Protein AF-A0A950U1I9-F1 (afdb_monomer_lite)

Secondary structure (DSSP, 8-state):
-----PPPB-HHHHHHHHT--HHHHHHHHHTTSS--EEEEETTEEEEEB-HHHHHHHHHHHHTTT-S-HHHHHHHHHHTT-TT-SEEEEGGGTEEEE-HHHHHHHHHHHHHHHHHHHTEE--TTTGGG--EETTS--BHHHHHHHHHTT--HHHHHHH-TT--HHHHHHHHHHHHHSPPPPS-SS-TTTTSPPS-----PPP-----

Foldseek 3Di:
DDPDPFDKAFLLLLCLLLVHDSVVSVVCPVLVLFDWDWDDDPRDIGTIHGPLSSLLSNVCVVCVVVDDSVQSNQSSVQCPDVPDQWGAPPNRPDIDGSVVSVVSSVVSVVLLVVLVVQWDFDCVQPNRAIDGPPDSHHLQVLLVCVVVPDDPVNVCVVPVPDDPSSSVSSVSNCSRPPDDDDPPDDPCVVPDPPDDDDDDPPDPDDD

Structure (mmCIF, N/CA/C/O backbone):
data_AF-A0A950U1I9-F1
#
_entry.id   AF-A0A950U1I9-F1
#
loop_
_atom_site.group_PDB
_atom_site.id
_atom_site.type_symbol
_atom_site.label_atom_id
_atom_site.label_alt_id
_atom_site.label_comp_id
_atom_site.label_asym_id
_atom_site.label_entity_id
_atom_site.label_seq_id
_atom_site.pdbx_PDB_ins_code
_atom_site.Cartn_x
_atom_site.Cartn_y
_atom_site.Cartn_z
_atom_site.occupancy
_atom_site.B_iso_or_equiv
_atom_site.auth_seq_id
_atom_site.auth_comp_id
_atom_site.auth_asym_id
_atom_site.auth_atom_id
_atom_site.pdbx_PDB_model_num
ATOM 1 N N . MET A 1 1 ? -12.250 -13.984 -25.717 1.00 31.88 1 MET A N 1
ATOM 2 C CA . MET A 1 1 ? -11.558 -15.059 -24.975 1.00 31.88 1 MET A CA 1
ATOM 3 C C . MET A 1 1 ? -11.170 -14.492 -23.613 1.00 31.88 1 MET A C 1
ATOM 5 O O . MET A 1 1 ? -10.344 -13.597 -23.571 1.00 31.88 1 MET A O 1
ATOM 9 N N . GLN A 1 2 ? -11.923 -14.882 -22.577 1.00 28.58 2 GLN A N 1
ATOM 10 C CA . GLN A 1 2 ? -11.835 -14.535 -21.143 1.00 28.58 2 GLN A CA 1
ATOM 11 C C . GLN A 1 2 ? -10.953 -13.325 -20.759 1.00 28.58 2 GLN A C 1
ATOM 13 O O . GLN A 1 2 ? -9.778 -13.468 -20.439 1.00 28.58 2 GLN A O 1
ATOM 18 N N . THR A 1 3 ? -11.543 -12.127 -20.717 1.00 32.41 3 THR A N 1
ATOM 19 C CA . THR A 1 3 ? -10.989 -11.003 -19.949 1.00 32.41 3 THR A CA 1
ATOM 20 C C . THR A 1 3 ? -11.279 -11.264 -18.476 1.00 32.41 3 THR A C 1
ATOM 22 O O . THR A 1 3 ? -12.279 -10.800 -17.933 1.00 32.41 3 THR A O 1
ATOM 25 N N . SER A 1 4 ? -10.448 -12.090 -17.847 1.00 42.41 4 SER A N 1
ATOM 26 C CA . SER A 1 4 ? -10.416 -12.243 -16.396 1.00 42.41 4 SER A CA 1
ATOM 27 C C . SER A 1 4 ? -10.294 -10.850 -15.784 1.00 42.41 4 SER A C 1
ATOM 29 O O . SER A 1 4 ? -9.348 -10.132 -16.118 1.00 42.41 4 SER A O 1
ATOM 31 N N . ASP A 1 5 ? -11.255 -10.472 -14.940 1.00 53.09 5 ASP A N 1
ATOM 32 C CA . ASP A 1 5 ? -11.298 -9.208 -14.201 1.00 53.09 5 ASP A CA 1
ATOM 33 C C . ASP A 1 5 ? -10.034 -9.101 -13.335 1.00 53.09 5 ASP A C 1
ATOM 35 O O . ASP A 1 5 ? -9.946 -9.603 -12.211 1.00 53.09 5 ASP A O 1
ATOM 39 N N . SER A 1 6 ? -8.965 -8.598 -13.947 1.00 68.69 6 SER A N 1
ATOM 40 C CA . SER A 1 6 ? -7.643 -8.581 -13.345 1.00 68.69 6 SER A CA 1
ATOM 41 C C . SER A 1 6 ? -7.656 -7.487 -12.292 1.00 68.69 6 SER A C 1
ATOM 43 O O . SER A 1 6 ? -8.045 -6.360 -12.604 1.00 68.69 6 SER A O 1
ATOM 45 N N . PRO A 1 7 ? -7.256 -7.783 -11.045 1.00 85.56 7 PRO A N 1
ATOM 46 C CA . PRO A 1 7 ? -7.367 -6.814 -9.973 1.00 85.56 7 PRO A CA 1
ATOM 47 C C . PRO A 1 7 ? -6.574 -5.556 -10.332 1.00 85.56 7 PRO A C 1
ATOM 49 O O . PRO A 1 7 ? -5.391 -5.626 -10.668 1.00 85.56 7 PRO A O 1
ATOM 52 N N . LEU A 1 8 ? -7.257 -4.415 -10.265 1.00 92.81 8 LEU A N 1
ATOM 53 C CA . LEU A 1 8 ? -6.694 -3.100 -10.532 1.00 92.81 8 LEU A CA 1
ATOM 54 C C . LEU A 1 8 ? -6.346 -2.380 -9.227 1.00 92.81 8 LEU A C 1
ATOM 56 O O . LEU A 1 8 ? -7.102 -2.424 -8.249 1.00 92.81 8 LEU A O 1
ATOM 60 N N . PHE A 1 9 ? -5.221 -1.672 -9.247 1.00 94.56 9 PHE A N 1
ATOM 61 C CA . PHE A 1 9 ? -4.644 -0.991 -8.093 1.00 94.56 9 PHE A CA 1
ATOM 62 C C . PHE A 1 9 ? -4.405 0.485 -8.398 1.00 94.56 9 PHE A C 1
ATOM 64 O O . PHE A 1 9 ? -3.955 0.849 -9.480 1.00 94.56 9 PHE A O 1
ATOM 71 N N . THR A 1 10 ? -4.697 1.355 -7.440 1.00 95.38 10 THR A N 1
ATOM 72 C CA . THR A 1 10 ? -4.335 2.777 -7.513 1.00 95.38 10 THR A CA 1
ATOM 73 C C . THR A 1 10 ? -2.817 2.970 -7.387 1.00 95.38 10 THR A C 1
ATOM 75 O O . THR A 1 10 ? -2.134 2.074 -6.887 1.00 95.38 10 THR A O 1
ATOM 78 N N . PRO A 1 11 ? -2.254 4.138 -7.755 1.00 95.50 11 PRO A N 1
ATOM 79 C CA . PRO A 1 11 ? -0.817 4.382 -7.626 1.00 95.50 11 PRO A CA 1
ATOM 80 C C . PRO A 1 11 ? -0.344 4.312 -6.169 1.00 95.50 11 PRO A C 1
ATOM 82 O O . PRO A 1 11 ? 0.769 3.872 -5.900 1.00 95.50 11 PRO A O 1
ATOM 85 N N . THR A 1 12 ? -1.206 4.689 -5.222 1.00 95.56 12 THR A N 1
ATOM 86 C CA . THR A 1 12 ? -0.930 4.582 -3.785 1.00 95.56 12 THR A CA 1
ATOM 87 C C . THR A 1 12 ? -0.894 3.132 -3.314 1.00 95.56 12 THR A C 1
ATOM 89 O O . THR A 1 12 ? 0.053 2.731 -2.645 1.00 95.56 12 THR A O 1
ATOM 92 N N . GLU A 1 13 ? -1.872 2.313 -3.716 1.00 96.19 13 GLU A N 1
ATOM 93 C CA . GLU A 1 13 ? -1.840 0.872 -3.436 1.00 96.19 13 GLU A CA 1
ATOM 94 C C . GLU A 1 13 ? -0.611 0.216 -4.081 1.00 96.19 13 GLU A C 1
ATOM 96 O O . GLU A 1 13 ? 0.063 -0.582 -3.435 1.00 96.19 13 GLU A O 1
ATOM 101 N N . ALA A 1 14 ? -0.283 0.586 -5.323 1.00 96.12 14 ALA A N 1
ATOM 102 C CA . ALA A 1 14 ? 0.901 0.100 -6.020 1.00 96.12 14 ALA A CA 1
ATOM 103 C C . ALA A 1 14 ? 2.186 0.446 -5.261 1.00 96.12 14 ALA A C 1
ATOM 105 O O . ALA A 1 14 ? 2.992 -0.445 -5.022 1.00 96.12 14 ALA A O 1
ATOM 106 N N . ALA A 1 15 ? 2.341 1.692 -4.806 1.00 95.88 15 ALA A N 1
ATOM 107 C CA . ALA A 1 15 ? 3.495 2.132 -4.024 1.00 95.88 15 ALA A CA 1
ATOM 108 C C . ALA A 1 15 ? 3.704 1.274 -2.766 1.00 95.88 15 ALA A C 1
ATOM 110 O O . ALA A 1 15 ? 4.819 0.825 -2.499 1.00 95.88 15 ALA A O 1
ATOM 111 N N . VAL A 1 16 ? 2.625 0.970 -2.038 1.00 96.25 16 VAL A N 1
ATOM 112 C CA . VAL A 1 16 ? 2.674 0.087 -0.863 1.00 96.25 16 VAL A CA 1
ATOM 113 C C . VAL A 1 16 ? 3.036 -1.347 -1.248 1.00 96.25 16 VAL A C 1
ATOM 115 O O . VAL A 1 16 ? 3.934 -1.940 -0.650 1.00 96.25 16 VAL A O 1
ATOM 118 N N . LEU A 1 17 ? 2.378 -1.902 -2.268 1.00 95.75 17 LEU A N 1
ATOM 119 C CA . LEU A 1 17 ? 2.582 -3.284 -2.712 1.00 95.75 17 LEU A CA 1
ATOM 120 C C . LEU A 1 17 ? 3.993 -3.530 -3.255 1.00 95.75 17 LEU A C 1
ATOM 122 O O . LEU A 1 17 ? 4.562 -4.597 -3.029 1.00 95.75 17 LEU A O 1
ATOM 126 N N . THR A 1 18 ? 4.565 -2.550 -3.952 1.00 93.19 18 THR A N 1
ATOM 127 C CA . THR A 1 18 ? 5.901 -2.641 -4.553 1.00 93.19 18 THR A CA 1
ATOM 128 C C . THR A 1 18 ? 6.986 -2.069 -3.647 1.00 93.19 18 THR A C 1
ATOM 130 O O . THR A 1 18 ? 8.161 -2.151 -3.997 1.00 93.19 18 THR A O 1
ATOM 133 N N . ARG A 1 19 ? 6.615 -1.501 -2.488 1.00 92.50 19 ARG A N 1
ATOM 134 C CA . ARG A 1 19 ? 7.501 -0.791 -1.547 1.00 92.50 19 ARG A CA 1
ATOM 135 C C . ARG A 1 19 ? 8.312 0.323 -2.218 1.00 92.50 19 ARG A C 1
ATOM 137 O O . ARG A 1 19 ? 9.475 0.547 -1.885 1.00 92.50 19 ARG A O 1
ATOM 144 N N . LEU A 1 20 ? 7.706 0.991 -3.194 1.00 91.50 20 LEU A N 1
ATOM 145 C CA . LEU A 1 20 ? 8.268 2.165 -3.854 1.00 91.50 20 LEU A CA 1
ATOM 146 C C . LEU A 1 20 ? 7.652 3.432 -3.269 1.00 91.50 20 LEU A C 1
ATOM 148 O O . LEU A 1 20 ? 6.555 3.416 -2.716 1.00 91.50 20 LEU A O 1
ATOM 152 N N . SER A 1 21 ? 8.332 4.564 -3.442 1.00 92.69 21 SER A N 1
ATOM 153 C CA . SER A 1 21 ? 7.689 5.848 -3.169 1.00 92.69 21 SER A CA 1
ATOM 154 C C . SER A 1 21 ? 6.561 6.103 -4.173 1.00 92.69 21 SER A C 1
ATOM 156 O O . SER A 1 21 ? 6.667 5.756 -5.353 1.00 92.69 21 SER A O 1
ATOM 158 N N . LEU A 1 22 ? 5.502 6.791 -3.738 1.00 93.88 22 LEU A N 1
ATOM 159 C CA . LEU A 1 22 ? 4.418 7.214 -4.632 1.00 93.88 22 LEU A CA 1
ATOM 160 C C . LEU A 1 22 ? 4.940 8.060 -5.808 1.00 93.88 22 LEU A C 1
ATOM 162 O O . LEU A 1 22 ? 4.447 7.949 -6.929 1.00 93.88 22 LEU A O 1
ATOM 166 N N . LYS A 1 23 ? 5.981 8.869 -5.573 1.00 92.06 23 LYS A N 1
ATOM 167 C CA . LYS A 1 23 ? 6.659 9.652 -6.614 1.00 92.06 23 LYS A CA 1
ATOM 168 C C . LYS A 1 23 ? 7.288 8.756 -7.684 1.00 92.06 23 LYS A C 1
ATOM 170 O O . LYS A 1 23 ? 7.142 9.054 -8.864 1.00 92.06 23 LYS A O 1
ATOM 175 N N . ALA A 1 24 ? 7.957 7.670 -7.295 1.00 90.25 24 ALA A N 1
ATOM 176 C CA . ALA A 1 24 ? 8.554 6.729 -8.243 1.00 90.25 24 ALA A CA 1
ATOM 177 C C . ALA A 1 24 ? 7.485 6.046 -9.110 1.00 90.25 24 ALA A C 1
ATOM 179 O O . ALA A 1 24 ? 7.623 6.016 -10.330 1.00 90.25 24 ALA A O 1
ATOM 180 N N . VAL A 1 25 ? 6.381 5.603 -8.499 1.00 92.69 25 VAL A N 1
ATOM 181 C CA . VAL A 1 25 ? 5.248 5.011 -9.230 1.00 92.69 25 VAL A CA 1
ATOM 182 C C . VAL A 1 25 ? 4.644 6.008 -10.221 1.00 92.69 25 VAL A C 1
ATOM 184 O O . VAL A 1 25 ? 4.458 5.677 -11.389 1.00 92.69 25 VAL A O 1
ATOM 187 N N . ASN A 1 26 ? 4.385 7.249 -9.796 1.00 93.62 26 ASN A N 1
ATOM 188 C CA . ASN A 1 26 ? 3.851 8.279 -10.691 1.00 93.62 26 ASN A CA 1
ATOM 189 C C . ASN A 1 26 ? 4.815 8.596 -11.840 1.00 93.62 26 ASN A C 1
ATOM 191 O O . ASN A 1 26 ? 4.383 8.650 -12.986 1.00 93.62 26 ASN A O 1
ATOM 195 N N . ASN A 1 27 ? 6.117 8.704 -11.562 1.00 90.31 27 ASN A N 1
ATOM 196 C CA . ASN A 1 27 ? 7.132 8.914 -12.593 1.00 90.31 27 ASN A CA 1
ATOM 197 C C . ASN A 1 27 ? 7.159 7.778 -13.626 1.00 90.31 27 ASN A C 1
ATOM 199 O O . ASN A 1 27 ? 7.326 8.052 -14.812 1.00 90.31 27 ASN A O 1
ATOM 203 N N . ALA A 1 28 ? 7.011 6.520 -13.199 1.00 88.75 28 ALA A N 1
ATOM 204 C CA . ALA A 1 28 ? 6.958 5.373 -14.106 1.00 88.75 28 ALA A CA 1
ATOM 205 C C . ALA A 1 28 ? 5.730 5.436 -15.034 1.00 88.75 28 ALA A C 1
ATOM 207 O O . ALA A 1 28 ? 5.829 5.186 -16.239 1.00 88.75 28 ALA A O 1
ATOM 208 N N . ILE A 1 29 ? 4.584 5.855 -14.491 1.00 91.00 29 ILE A N 1
ATOM 209 C CA . ILE A 1 29 ? 3.365 6.077 -15.277 1.00 91.00 29 ILE A CA 1
ATOM 210 C C . ILE A 1 29 ? 3.560 7.242 -16.259 1.00 91.00 29 ILE A C 1
ATOM 212 O O . ILE A 1 29 ? 3.294 7.098 -17.451 1.00 91.00 29 ILE A O 1
ATOM 216 N N . ASP A 1 30 ? 4.061 8.386 -15.788 1.00 90.19 30 ASP A N 1
ATOM 217 C CA . ASP A 1 30 ? 4.218 9.602 -16.598 1.00 90.19 30 ASP A CA 1
ATOM 218 C C . ASP A 1 30 ? 5.245 9.413 -17.729 1.00 90.19 30 ASP A C 1
ATOM 220 O O . ASP A 1 30 ? 5.037 9.880 -18.850 1.00 90.19 30 ASP A O 1
ATOM 224 N N . LYS A 1 31 ? 6.323 8.656 -17.479 1.00 85.38 31 LYS A N 1
ATOM 225 C CA . LYS A 1 31 ? 7.332 8.285 -18.490 1.00 85.38 31 LYS A CA 1
ATOM 226 C C . LYS A 1 31 ? 6.886 7.153 -19.421 1.00 85.38 31 LYS A C 1
ATOM 228 O O . LYS A 1 31 ? 7.646 6.768 -20.319 1.00 85.38 31 LYS A O 1
ATOM 233 N N . LYS A 1 32 ? 5.674 6.619 -19.228 1.00 84.62 32 LYS A N 1
ATOM 234 C CA . LYS A 1 32 ? 5.124 5.482 -19.980 1.00 84.62 32 LYS A CA 1
ATOM 235 C C . LYS A 1 32 ? 6.069 4.273 -19.964 1.00 84.62 32 LYS A C 1
ATOM 237 O O . LYS A 1 32 ? 6.271 3.625 -20.990 1.00 84.62 32 LYS A O 1
ATOM 242 N N . THR A 1 33 ? 6.722 4.020 -18.828 1.00 81.56 33 THR A N 1
ATOM 243 C CA . THR A 1 33 ? 7.468 2.768 -18.611 1.00 81.56 33 THR A CA 1
ATOM 244 C C . THR A 1 33 ? 6.547 1.675 -18.091 1.00 81.56 33 THR A C 1
ATOM 246 O O . THR A 1 33 ? 6.813 0.502 -18.310 1.00 81.56 33 THR A O 1
ATOM 249 N N . VAL A 1 34 ? 5.445 2.066 -17.446 1.00 85.94 34 VAL A N 1
ATOM 250 C CA . VAL A 1 34 ? 4.404 1.165 -16.961 1.00 85.94 34 VAL A CA 1
ATOM 251 C C . VAL A 1 34 ? 3.041 1.689 -17.424 1.00 85.94 34 VAL A C 1
ATOM 253 O O . VAL A 1 34 ? 2.736 2.863 -17.186 1.00 85.94 34 VAL A O 1
ATOM 256 N N . PRO A 1 35 ? 2.206 0.869 -18.085 1.00 86.56 35 PRO A N 1
ATOM 257 C CA . PRO A 1 35 ? 0.877 1.288 -18.488 1.00 86.56 35 PRO A CA 1
ATOM 258 C C . PRO A 1 35 ? -0.042 1.421 -17.273 1.00 86.56 35 PRO A C 1
ATOM 260 O O . PRO A 1 35 ? -0.003 0.629 -16.331 1.00 86.56 35 PRO A O 1
ATOM 263 N N . ALA A 1 36 ? -0.915 2.419 -17.333 1.00 91.31 36 ALA A N 1
ATOM 264 C CA . ALA A 1 36 ? -2.018 2.583 -16.406 1.00 91.31 36 ALA A CA 1
ATOM 265 C C . ALA A 1 36 ? -3.278 2.937 -17.196 1.00 91.31 36 ALA A C 1
ATOM 267 O O . ALA A 1 36 ? -3.218 3.712 -18.151 1.00 91.31 36 ALA A O 1
ATOM 268 N N . THR A 1 37 ? -4.418 2.389 -16.789 1.00 91.44 37 THR A N 1
ATOM 269 C CA . THR A 1 37 ? -5.715 2.731 -17.375 1.00 91.44 37 THR A CA 1
ATOM 270 C C . THR A 1 37 ? -6.397 3.823 -16.561 1.00 91.44 37 THR A C 1
ATOM 272 O O . THR A 1 37 ? -6.271 3.877 -15.336 1.00 91.44 37 THR A O 1
ATOM 275 N N . SER A 1 38 ? -7.136 4.710 -17.218 1.00 90.94 38 SER A N 1
ATOM 276 C CA . SER A 1 38 ? -8.020 5.638 -16.515 1.00 90.94 38 SER A CA 1
ATOM 277 C C . SER A 1 38 ? -9.195 4.872 -15.908 1.00 90.94 38 SER A C 1
ATOM 279 O O . SER A 1 38 ? -9.773 3.991 -16.538 1.00 90.94 38 SER A O 1
ATOM 281 N N . GLY A 1 39 ? -9.564 5.213 -14.678 1.00 89.00 39 GLY A N 1
ATOM 282 C CA . GLY A 1 39 ? -10.696 4.609 -13.988 1.00 89.00 39 GLY A CA 1
ATOM 283 C C . GLY A 1 39 ? -11.180 5.471 -12.832 1.00 89.00 39 GLY A C 1
ATOM 284 O O . GLY A 1 39 ? -10.820 6.644 -12.710 1.00 89.00 39 GLY A O 1
ATOM 285 N N . ARG A 1 40 ? -12.015 4.891 -11.967 1.00 86.06 40 ARG A N 1
ATOM 286 C CA . ARG A 1 40 ? -12.501 5.556 -10.754 1.00 86.06 40 ARG A CA 1
ATOM 287 C C . ARG A 1 40 ? -12.288 4.684 -9.522 1.00 86.06 40 ARG A C 1
ATOM 289 O O . ARG A 1 40 ? -12.494 3.476 -9.570 1.00 86.06 40 ARG A O 1
ATOM 296 N N . ARG A 1 41 ? -11.926 5.301 -8.396 1.00 84.19 41 ARG A N 1
ATOM 297 C CA . ARG A 1 41 ? -11.863 4.652 -7.076 1.00 84.19 41 ARG A CA 1
ATOM 298 C C . ARG A 1 41 ? -12.597 5.511 -6.059 1.00 84.19 41 ARG A C 1
ATOM 300 O O . ARG A 1 41 ? -12.295 6.695 -5.922 1.00 84.19 41 ARG A O 1
ATOM 307 N N . ALA A 1 42 ? -13.570 4.920 -5.361 1.00 76.69 42 ALA A N 1
ATOM 308 C CA . ALA A 1 42 ? -14.388 5.618 -4.365 1.00 76.69 42 ALA A CA 1
ATOM 309 C C . ALA A 1 42 ? -14.897 6.986 -4.881 1.00 76.69 42 ALA A C 1
ATOM 311 O O . ALA A 1 42 ? -14.669 8.021 -4.250 1.00 76.69 42 ALA A O 1
ATOM 312 N N . GLY A 1 43 ? -15.475 6.985 -6.092 1.00 77.25 43 GLY A N 1
ATOM 313 C CA . GLY A 1 43 ? -16.058 8.149 -6.778 1.00 77.25 43 GLY A CA 1
ATOM 314 C C . GLY A 1 43 ? -15.091 9.031 -7.584 1.00 77.25 43 GLY A C 1
ATOM 315 O O . GLY A 1 43 ? -15.539 9.780 -8.451 1.00 77.25 43 GLY A O 1
ATOM 316 N N . HIS A 1 44 ? -13.777 8.921 -7.369 1.00 79.94 44 HIS A N 1
ATOM 317 C CA . HIS A 1 44 ? -12.790 9.862 -7.913 1.00 79.94 44 HIS A CA 1
ATOM 318 C C . HIS A 1 44 ? -12.041 9.276 -9.106 1.00 79.94 44 HIS A C 1
ATOM 320 O O . HIS A 1 44 ? -11.657 8.106 -9.070 1.00 79.94 44 HIS A O 1
ATOM 326 N N . ALA A 1 45 ? -11.807 10.091 -10.138 1.00 87.00 45 ALA A N 1
ATOM 327 C CA . ALA A 1 45 ? -10.974 9.709 -11.273 1.00 87.00 45 ALA A CA 1
ATOM 328 C C . ALA A 1 45 ? -9.538 9.428 -10.807 1.00 87.00 45 ALA A C 1
ATOM 330 O O . ALA A 1 45 ? -8.949 10.215 -10.068 1.00 87.00 45 ALA A O 1
ATOM 331 N N . THR A 1 46 ? -8.986 8.293 -11.222 1.00 90.88 46 THR A N 1
ATOM 332 C CA . THR A 1 46 ? -7.622 7.887 -10.886 1.00 90.88 46 THR A CA 1
ATOM 333 C C . THR A 1 46 ? -7.031 7.002 -11.980 1.00 90.88 46 THR A C 1
ATOM 335 O O . THR A 1 46 ? -7.743 6.499 -12.850 1.00 90.88 46 THR A O 1
ATOM 338 N N . ARG A 1 47 ? -5.712 6.828 -11.940 1.00 93.12 47 ARG A N 1
ATOM 339 C CA . ARG A 1 47 ? -4.975 5.877 -12.778 1.00 93.12 47 ARG A CA 1
ATOM 340 C C . ARG A 1 47 ? -4.990 4.515 -12.089 1.00 93.12 47 ARG A C 1
ATOM 342 O O . ARG A 1 47 ? -4.877 4.447 -10.869 1.00 93.12 47 ARG A O 1
ATOM 349 N N . LEU A 1 48 ? -5.142 3.443 -12.850 1.00 94.19 48 LEU A N 1
ATOM 350 C CA . LEU A 1 48 ? -5.238 2.081 -12.343 1.00 94.19 48 LEU A CA 1
ATOM 351 C C . LEU A 1 48 ? -4.184 1.198 -13.011 1.00 94.19 48 LEU A C 1
ATOM 353 O O . LEU A 1 48 ? -4.028 1.225 -14.229 1.00 94.19 48 LEU A O 1
ATOM 357 N N . LEU A 1 49 ? -3.468 0.430 -12.198 1.00 93.75 49 LEU A N 1
ATOM 358 C CA . LEU A 1 49 ? -2.383 -0.458 -12.591 1.00 93.75 49 LEU A CA 1
ATOM 359 C C . LEU A 1 49 ? -2.833 -1.912 -12.436 1.00 93.75 49 LEU A C 1
ATOM 361 O O . LEU A 1 49 ? -3.508 -2.247 -11.462 1.00 93.75 49 LEU A O 1
ATOM 365 N N . ASP A 1 50 ? -2.453 -2.764 -13.383 1.00 92.31 50 ASP A N 1
ATOM 366 C CA . ASP A 1 50 ? -2.696 -4.206 -13.320 1.00 92.31 50 ASP A CA 1
ATOM 367 C C . ASP A 1 50 ? -1.549 -4.947 -12.601 1.00 92.31 50 ASP A C 1
ATOM 369 O O . ASP A 1 50 ? -0.574 -4.356 -12.128 1.00 92.31 50 ASP A O 1
ATOM 373 N N . LEU A 1 51 ? -1.648 -6.274 -12.509 1.00 89.12 51 LEU A N 1
ATOM 374 C CA . LEU A 1 51 ? -0.624 -7.087 -11.851 1.00 89.12 51 LEU A CA 1
ATOM 375 C C . LEU A 1 51 ? 0.738 -7.054 -12.573 1.00 89.12 51 LEU A C 1
ATOM 377 O O . LEU A 1 51 ? 1.774 -7.144 -11.913 1.00 89.12 51 LEU A O 1
ATOM 381 N N . ARG A 1 52 ? 0.759 -6.912 -13.905 1.00 89.00 52 ARG A N 1
ATOM 382 C CA . ARG A 1 52 ? 2.006 -6.829 -14.689 1.00 89.00 52 ARG A CA 1
ATOM 383 C C . ARG A 1 52 ? 2.739 -5.533 -14.377 1.00 89.00 52 ARG A C 1
ATOM 385 O O . ARG A 1 52 ? 3.948 -5.544 -14.162 1.00 89.00 52 ARG A O 1
ATOM 392 N N . ALA A 1 53 ? 1.989 -4.442 -14.263 1.00 91.00 53 ALA A N 1
ATOM 393 C CA . ALA A 1 53 ? 2.498 -3.148 -13.847 1.00 91.00 53 ALA A CA 1
ATOM 394 C C . ALA A 1 53 ? 3.124 -3.211 -12.448 1.00 91.00 53 ALA A C 1
ATOM 396 O O . ALA A 1 53 ? 4.248 -2.746 -12.259 1.00 91.00 53 ALA A O 1
ATOM 397 N N . LEU A 1 54 ? 2.461 -3.869 -11.489 1.00 91.75 54 LEU A N 1
ATOM 398 C CA . LEU A 1 54 ? 3.041 -4.101 -10.162 1.00 91.75 54 LEU A CA 1
ATOM 399 C C . LEU A 1 54 ? 4.317 -4.952 -10.215 1.00 91.75 54 LEU A C 1
ATOM 401 O O . LEU A 1 54 ? 5.273 -4.654 -9.503 1.00 91.75 54 LEU A O 1
ATOM 405 N N . MET A 1 55 ? 4.353 -5.993 -11.052 1.00 89.50 55 MET A N 1
ATOM 406 C CA . MET A 1 55 ? 5.537 -6.842 -11.211 1.00 89.50 55 MET A CA 1
ATOM 407 C C . MET A 1 55 ? 6.728 -6.054 -11.760 1.00 89.50 55 MET A C 1
ATOM 409 O O . MET A 1 55 ? 7.825 -6.134 -11.213 1.00 89.50 55 MET A O 1
ATOM 413 N N . SER A 1 56 ? 6.498 -5.253 -12.801 1.00 88.50 56 SER A N 1
ATOM 414 C CA . SER A 1 56 ? 7.518 -4.392 -13.399 1.00 88.50 56 SER A CA 1
ATOM 415 C C . SER A 1 56 ? 8.088 -3.409 -12.376 1.00 88.50 56 SER A C 1
ATOM 417 O O . SER A 1 56 ? 9.303 -3.295 -12.240 1.00 88.50 56 SER A O 1
ATOM 419 N N . LEU A 1 57 ? 7.222 -2.753 -11.598 1.00 89.81 57 LEU A N 1
ATOM 420 C CA . LEU A 1 57 ? 7.623 -1.836 -10.526 1.00 89.81 57 LEU A CA 1
ATOM 421 C C . LEU A 1 57 ? 8.397 -2.554 -9.401 1.00 89.81 57 LEU A C 1
ATOM 423 O O . LEU A 1 57 ? 9.399 -2.045 -8.899 1.00 89.81 57 LEU A O 1
ATOM 427 N N . ALA A 1 58 ? 7.969 -3.756 -9.005 1.00 88.31 58 ALA A N 1
ATOM 428 C CA . ALA A 1 58 ? 8.655 -4.545 -7.980 1.00 88.31 58 ALA A CA 1
ATOM 429 C C . ALA A 1 58 ? 10.074 -4.965 -8.412 1.00 88.31 58 ALA A C 1
ATOM 431 O O . ALA A 1 58 ? 10.987 -5.006 -7.582 1.00 88.31 58 ALA A O 1
ATOM 432 N N . LEU A 1 59 ? 10.270 -5.247 -9.702 1.00 84.88 59 LEU A N 1
ATOM 433 C CA . LEU A 1 59 ? 11.582 -5.531 -10.288 1.00 84.88 59 LEU A CA 1
ATOM 434 C C . LEU A 1 59 ? 12.458 -4.281 -10.352 1.00 84.88 59 LEU A C 1
ATOM 436 O O . LEU A 1 59 ? 13.628 -4.332 -9.982 1.00 84.88 59 LEU A O 1
ATOM 440 N N . GLU A 1 60 ? 11.885 -3.149 -10.744 1.00 78.38 60 GLU A N 1
ATOM 441 C CA . GLU A 1 60 ? 12.582 -1.864 -10.827 1.00 78.38 60 GLU A CA 1
ATOM 442 C C . GLU A 1 60 ? 13.219 -1.469 -9.484 1.00 78.38 60 GLU A C 1
ATOM 444 O O . GLU A 1 60 ? 14.376 -1.047 -9.447 1.00 78.38 60 GLU A O 1
ATOM 449 N N . ARG A 1 61 ? 12.520 -1.725 -8.364 1.00 78.50 61 ARG A N 1
ATOM 450 C CA . ARG A 1 61 ? 13.067 -1.570 -7.002 1.00 78.50 61 ARG A CA 1
ATOM 451 C C . ARG A 1 61 ? 14.361 -2.359 -6.806 1.00 78.50 61 ARG A C 1
ATOM 453 O O . ARG A 1 61 ? 15.313 -1.847 -6.224 1.00 78.50 61 ARG A O 1
ATOM 460 N N . ARG A 1 62 ? 14.389 -3.618 -7.249 1.00 74.38 62 ARG A N 1
ATOM 461 C CA . ARG A 1 62 ? 15.538 -4.524 -7.077 1.00 74.38 62 ARG A CA 1
ATOM 462 C C . ARG A 1 62 ? 16.712 -4.131 -7.965 1.00 74.38 62 ARG A C 1
ATOM 464 O O . ARG A 1 62 ? 17.856 -4.302 -7.560 1.00 74.38 62 ARG A O 1
ATOM 471 N N . LEU A 1 63 ? 16.433 -3.567 -9.138 1.00 73.00 63 LEU A N 1
ATOM 472 C CA . LEU A 1 63 ? 17.460 -3.065 -10.045 1.00 73.00 63 LEU A CA 1
ATOM 473 C C . LEU A 1 63 ? 17.888 -1.615 -9.726 1.00 73.00 63 LEU A C 1
ATOM 475 O O . LEU A 1 63 ? 18.732 -1.076 -10.438 1.00 73.00 63 LEU A O 1
ATOM 479 N N . ALA A 1 64 ? 17.370 -1.016 -8.641 1.00 63.38 64 ALA A N 1
ATOM 480 C CA . ALA A 1 64 ? 17.825 0.239 -8.025 1.00 63.38 64 ALA A CA 1
ATOM 481 C C . ALA A 1 64 ? 18.085 1.378 -9.028 1.00 63.38 64 ALA A C 1
ATOM 483 O O . ALA A 1 64 ? 19.143 2.004 -9.008 1.00 63.38 64 ALA A O 1
ATOM 484 N N . ASP A 1 65 ? 17.147 1.600 -9.951 1.00 62.25 65 ASP A N 1
ATOM 485 C CA . ASP A 1 65 ? 17.244 2.613 -11.014 1.00 62.25 65 ASP A CA 1
ATOM 486 C C . ASP A 1 65 ? 18.412 2.455 -12.005 1.00 62.25 65 ASP A C 1
ATOM 488 O O . ASP A 1 65 ? 18.557 3.276 -12.908 1.00 62.25 65 ASP A O 1
ATOM 492 N N . ARG A 1 66 ? 19.176 1.357 -11.946 1.00 67.31 66 ARG A N 1
ATOM 493 C CA . ARG A 1 66 ? 20.242 1.045 -12.917 1.00 67.31 66 ARG A CA 1
ATOM 494 C C . ARG A 1 66 ? 19.704 0.694 -14.309 1.00 67.31 66 ARG A C 1
ATOM 496 O O . ARG A 1 66 ? 20.480 0.536 -15.245 1.00 67.31 66 ARG A O 1
ATOM 503 N N . MET A 1 67 ? 18.384 0.561 -14.455 1.00 67.81 67 MET A N 1
ATOM 504 C CA . MET A 1 67 ? 17.738 0.273 -15.733 1.00 67.81 67 MET A CA 1
ATOM 505 C C . MET A 1 67 ? 17.492 1.538 -16.553 1.00 67.81 67 MET A C 1
ATOM 507 O O . MET A 1 67 ? 16.782 2.452 -16.115 1.00 67.81 67 MET A O 1
ATOM 511 N N . VAL A 1 68 ? 17.978 1.512 -17.792 1.00 76.25 68 VAL A N 1
ATOM 512 C CA . VAL A 1 68 ? 17.652 2.480 -18.847 1.00 76.25 68 VAL A CA 1
ATOM 513 C C . VAL A 1 68 ? 16.151 2.393 -19.191 1.00 76.25 68 VAL A C 1
ATOM 515 O O . VAL A 1 68 ? 15.584 1.298 -19.161 1.00 76.25 68 VAL A O 1
ATOM 518 N N . PRO A 1 69 ? 15.474 3.504 -19.551 1.00 72.50 69 PRO A N 1
ATOM 519 C CA . PRO A 1 69 ? 14.047 3.490 -19.891 1.00 72.50 69 PRO A CA 1
ATOM 520 C C . PRO A 1 69 ? 13.630 2.492 -20.984 1.00 72.50 69 PRO A C 1
ATOM 522 O O . PRO A 1 69 ? 12.519 1.973 -20.916 1.00 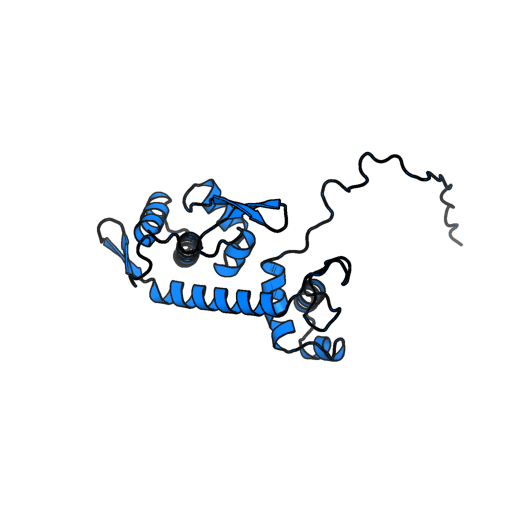72.50 69 PRO A O 1
ATOM 525 N N . GLY A 1 70 ? 14.497 2.210 -21.966 1.00 77.31 70 GLY A N 1
ATOM 526 C CA . GLY A 1 70 ? 14.243 1.203 -23.008 1.00 77.31 70 GLY A CA 1
ATOM 527 C C . GLY A 1 70 ? 14.106 -0.206 -22.428 1.00 77.31 70 GLY A C 1
ATOM 528 O O . GLY A 1 70 ? 13.086 -0.857 -22.632 1.00 77.31 70 GLY A O 1
ATOM 529 N N . LEU A 1 71 ? 15.063 -0.601 -21.586 1.00 78.31 71 LEU A N 1
ATOM 530 C CA . LEU A 1 71 ? 15.072 -1.894 -20.903 1.00 78.31 71 LEU A CA 1
ATOM 531 C C . LEU A 1 71 ? 13.874 -2.068 -19.951 1.00 78.31 71 LEU A C 1
ATOM 533 O O . LEU A 1 71 ? 13.382 -3.175 -19.762 1.00 78.31 71 LEU A O 1
ATOM 537 N N . ARG A 1 72 ? 13.366 -0.973 -19.362 1.00 77.12 72 ARG A N 1
ATOM 538 C CA . ARG A 1 72 ? 12.142 -0.999 -18.534 1.00 77.12 72 ARG A CA 1
ATOM 539 C C . ARG A 1 72 ? 10.907 -1.384 -19.357 1.00 77.12 72 ARG A C 1
ATOM 541 O O . ARG A 1 72 ? 10.082 -2.154 -18.876 1.00 77.12 72 ARG A O 1
ATOM 548 N N . ARG A 1 73 ? 10.784 -0.860 -20.583 1.00 80.06 73 ARG A N 1
ATOM 549 C CA . ARG A 1 73 ? 9.674 -1.198 -21.492 1.00 80.06 73 ARG A CA 1
ATOM 550 C C . ARG A 1 73 ? 9.792 -2.629 -21.997 1.00 80.06 73 ARG A C 1
ATOM 552 O O . ARG A 1 73 ? 8.825 -3.369 -21.893 1.00 80.06 73 ARG A O 1
ATOM 559 N N . GLU A 1 74 ? 10.985 -3.032 -22.432 1.00 82.44 74 GLU A N 1
ATOM 560 C CA . GLU A 1 74 ? 11.248 -4.413 -22.856 1.00 82.44 74 GLU A CA 1
ATOM 561 C C . GLU A 1 74 ? 10.924 -5.412 -21.738 1.00 82.44 74 GLU A C 1
ATOM 563 O O . GLU A 1 74 ? 10.260 -6.420 -21.974 1.00 82.44 74 GLU A O 1
ATOM 568 N N . LEU A 1 75 ? 11.314 -5.101 -20.496 1.00 82.56 75 LEU A N 1
ATOM 569 C CA . LEU A 1 75 ? 10.948 -5.906 -19.338 1.00 82.56 75 LEU A CA 1
ATOM 570 C C . LEU A 1 75 ? 9.432 -5.999 -19.170 1.00 82.56 75 LEU A C 1
ATOM 572 O O . LEU A 1 75 ? 8.913 -7.096 -18.970 1.00 82.56 75 LEU A O 1
ATOM 576 N N . PHE A 1 76 ? 8.721 -4.873 -19.241 1.00 82.31 76 PHE A N 1
ATOM 577 C CA . PHE A 1 76 ? 7.266 -4.868 -19.136 1.00 82.31 76 PHE A CA 1
ATOM 578 C C . PHE A 1 76 ? 6.609 -5.726 -20.228 1.00 82.31 76 PHE A C 1
ATOM 580 O O . PHE A 1 76 ? 5.735 -6.541 -19.929 1.00 82.31 76 PHE A O 1
ATOM 587 N N . ASP A 1 77 ? 7.057 -5.594 -21.474 1.00 82.31 77 ASP A N 1
ATOM 588 C CA . ASP A 1 77 ? 6.530 -6.356 -22.606 1.00 82.31 77 ASP A CA 1
ATOM 589 C C . ASP A 1 77 ? 6.820 -7.858 -22.449 1.00 82.31 77 ASP A C 1
ATOM 591 O O . ASP A 1 77 ? 5.954 -8.700 -22.709 1.00 82.31 77 ASP A O 1
ATOM 595 N N . ALA A 1 78 ? 7.990 -8.214 -21.913 1.00 81.81 78 ALA A N 1
ATOM 596 C CA . ALA A 1 78 ? 8.358 -9.591 -21.594 1.00 81.81 78 ALA A CA 1
ATOM 597 C C . ALA A 1 78 ? 7.534 -10.198 -20.436 1.00 81.81 78 ALA A C 1
ATOM 599 O O . ALA A 1 78 ? 7.430 -11.423 -20.333 1.00 81.81 78 ALA A O 1
ATOM 600 N N . LEU A 1 79 ? 6.907 -9.375 -19.584 1.00 81.56 79 LEU A N 1
ATOM 601 C CA . LEU A 1 79 ? 6.012 -9.815 -18.500 1.00 81.56 79 LEU A CA 1
ATOM 602 C C . LEU A 1 79 ? 4.600 -10.199 -18.979 1.00 81.56 79 LEU A C 1
ATOM 604 O O . LEU A 1 79 ? 3.738 -10.516 -18.154 1.00 81.56 79 LEU A O 1
ATOM 608 N N . THR A 1 80 ? 4.341 -10.186 -20.288 1.00 72.69 80 THR A N 1
ATOM 609 C CA . THR A 1 80 ? 3.071 -10.640 -20.882 1.00 72.69 80 THR A CA 1
ATOM 610 C C . THR A 1 80 ? 2.729 -12.091 -20.533 1.00 72.69 80 THR A C 1
ATOM 612 O O . THR A 1 80 ? 1.553 -12.401 -20.343 1.00 72.69 80 THR A O 1
ATOM 615 N N . ASP A 1 81 ? 3.733 -12.956 -20.360 1.00 67.19 81 ASP A N 1
ATOM 616 C CA . ASP A 1 81 ? 3.559 -14.337 -19.903 1.00 67.19 81 ASP A CA 1
ATOM 617 C C . ASP A 1 81 ? 3.773 -14.453 -18.381 1.00 67.19 81 ASP A C 1
ATOM 619 O O . ASP A 1 81 ? 4.891 -14.565 -17.865 1.00 67.19 81 ASP A O 1
ATOM 623 N N . ALA A 1 82 ? 2.662 -14.450 -17.642 1.00 58.56 82 ALA A N 1
ATOM 624 C CA . ALA A 1 82 ? 2.653 -14.534 -16.185 1.00 58.56 82 ALA A CA 1
ATOM 625 C C . ALA A 1 82 ? 3.174 -15.875 -15.624 1.00 58.56 82 ALA A C 1
ATOM 627 O O . ALA A 1 82 ? 3.404 -15.965 -14.415 1.00 58.56 82 ALA A O 1
ATOM 628 N N . GLN A 1 83 ? 3.378 -16.912 -16.449 1.00 62.53 83 GLN A N 1
ATOM 629 C CA . GLN A 1 83 ? 3.824 -18.223 -15.966 1.00 62.53 83 GLN A CA 1
ATOM 630 C C . GLN A 1 83 ? 5.349 -18.351 -15.891 1.00 62.53 83 GLN A C 1
ATOM 632 O O . GLN A 1 83 ? 5.866 -19.019 -14.995 1.00 62.53 83 GLN A O 1
ATOM 637 N N . ARG A 1 84 ? 6.111 -17.650 -16.737 1.00 71.44 84 ARG A N 1
ATOM 638 C CA . ARG A 1 84 ? 7.575 -17.838 -16.817 1.00 71.44 84 ARG A CA 1
ATOM 639 C C . ARG A 1 84 ? 8.303 -17.386 -15.564 1.00 71.44 84 ARG A C 1
ATOM 641 O O . ARG A 1 84 ? 8.185 -16.231 -15.185 1.00 71.44 84 ARG A O 1
ATOM 648 N N . SER A 1 85 ? 9.098 -18.245 -14.929 1.00 77.69 85 SER A N 1
ATOM 649 C CA . SER A 1 85 ? 9.889 -17.858 -13.747 1.00 77.69 85 SER A CA 1
ATOM 650 C C . SER A 1 85 ? 11.086 -16.961 -14.065 1.00 77.69 85 SER A C 1
ATOM 652 O O . SER A 1 85 ? 11.737 -16.476 -13.146 1.00 77.69 85 SER A O 1
ATOM 654 N N . THR A 1 86 ? 11.390 -16.765 -15.345 1.00 83.50 86 THR A N 1
ATOM 655 C CA . THR A 1 86 ? 12.537 -15.999 -15.824 1.00 83.50 86 THR A CA 1
ATOM 656 C C . THR A 1 86 ? 12.135 -15.259 -17.090 1.00 83.50 86 THR A C 1
ATOM 658 O O . THR A 1 86 ? 11.445 -15.827 -17.938 1.00 83.50 86 THR A O 1
ATOM 661 N N . VAL A 1 87 ? 12.577 -14.014 -17.223 1.00 84.50 87 VAL A N 1
ATOM 662 C CA . VAL A 1 87 ? 12.462 -13.237 -18.463 1.00 84.50 87 VAL A CA 1
ATOM 663 C C . VAL A 1 87 ? 13.849 -12.923 -18.996 1.00 84.50 87 VAL A C 1
ATOM 665 O O . VAL A 1 87 ? 14.781 -12.686 -18.229 1.00 84.50 87 VAL A O 1
ATOM 668 N N . SER A 1 88 ? 13.975 -12.974 -20.315 1.00 82.44 88 SER A N 1
ATOM 669 C CA . SER A 1 88 ? 15.203 -12.665 -21.035 1.00 82.44 88 SER A CA 1
ATOM 670 C C . SER A 1 88 ? 15.066 -11.280 -21.657 1.00 82.44 88 SER A C 1
ATOM 672 O O . SER A 1 88 ? 14.057 -11.026 -22.309 1.00 82.44 88 SER A O 1
ATOM 674 N N . LEU A 1 89 ? 16.061 -10.422 -21.458 1.00 81.81 89 LEU A N 1
ATOM 675 C CA . LEU A 1 89 ? 16.157 -9.077 -22.031 1.00 81.81 89 LEU A CA 1
ATOM 676 C C . LEU A 1 89 ? 17.413 -8.972 -22.902 1.00 81.81 89 LEU A C 1
ATOM 678 O O . LEU A 1 89 ? 18.304 -9.827 -22.794 1.00 81.81 89 LEU A O 1
ATOM 682 N N . GLU A 1 90 ? 17.495 -7.928 -23.728 1.00 83.69 90 GLU A N 1
ATOM 683 C CA . GLU A 1 90 ? 18.641 -7.643 -24.605 1.00 83.69 90 GLU A CA 1
ATOM 684 C C . GLU A 1 90 ? 19.005 -8.875 -25.451 1.00 83.69 90 GLU A C 1
ATOM 686 O O . GLU A 1 90 ? 20.135 -9.362 -25.450 1.00 83.69 90 GLU A O 1
ATOM 691 N N . GLY A 1 91 ? 17.998 -9.490 -26.082 1.00 78.50 91 GLY A N 1
ATOM 692 C CA . GLY A 1 91 ? 18.197 -10.679 -26.919 1.00 78.50 91 GLY A CA 1
ATOM 693 C C . GLY A 1 91 ? 18.680 -11.932 -26.171 1.00 78.50 91 GLY A C 1
ATOM 694 O O . GLY A 1 91 ? 19.175 -12.863 -26.801 1.00 78.50 91 GLY A O 1
ATOM 695 N N . GLY A 1 92 ? 18.543 -11.987 -24.840 1.00 79.31 92 GLY A N 1
ATOM 696 C CA . GLY A 1 92 ? 18.957 -13.133 -24.018 1.00 79.31 92 GLY A CA 1
ATOM 697 C C . GLY A 1 92 ? 20.260 -12.942 -23.249 1.00 79.31 92 GLY A C 1
ATOM 698 O O . GLY A 1 92 ? 20.640 -13.840 -22.494 1.00 79.31 92 GLY A O 1
ATOM 699 N N . LEU A 1 93 ? 20.903 -11.780 -23.385 1.00 79.00 93 LEU A N 1
ATOM 700 C CA . LEU A 1 93 ? 22.103 -11.421 -22.627 1.00 79.00 93 LEU A CA 1
ATOM 701 C C . LEU A 1 93 ? 21.816 -11.275 -21.130 1.00 79.00 93 LEU A C 1
ATOM 703 O O . LEU A 1 93 ? 22.661 -11.600 -20.297 1.00 79.00 93 LEU A O 1
ATOM 707 N N . ILE A 1 94 ? 20.612 -10.818 -20.780 1.00 82.12 94 ILE A N 1
ATOM 708 C CA . ILE A 1 94 ? 20.210 -10.596 -19.393 1.00 82.12 94 ILE A CA 1
ATOM 709 C C . ILE A 1 94 ? 19.047 -11.524 -19.062 1.00 82.12 94 ILE A C 1
ATOM 711 O O . ILE A 1 94 ? 17.982 -11.438 -19.666 1.00 82.12 94 ILE A O 1
ATOM 715 N N . LYS A 1 95 ? 19.226 -12.390 -18.061 1.00 84.88 95 LYS A N 1
ATOM 716 C CA . LYS A 1 95 ? 18.150 -13.211 -17.492 1.00 84.88 95 LYS A CA 1
ATOM 717 C C . LYS A 1 95 ? 17.743 -12.650 -16.139 1.00 84.88 95 LYS A C 1
ATOM 719 O O . LYS A 1 95 ? 18.560 -12.576 -15.226 1.00 84.88 95 LYS A O 1
ATOM 724 N N . VAL A 1 96 ? 16.474 -12.288 -16.004 1.00 83.88 96 VAL A N 1
ATOM 725 C CA . VAL A 1 96 ? 15.900 -11.768 -14.761 1.00 83.88 96 VAL A CA 1
ATOM 726 C C . VAL A 1 96 ? 15.028 -12.845 -14.129 1.00 83.88 96 VAL A C 1
ATOM 728 O O . VAL A 1 96 ? 14.041 -13.283 -14.724 1.00 83.88 96 VAL A O 1
ATOM 731 N N . ASP A 1 97 ? 15.390 -13.281 -12.923 1.00 85.38 97 ASP A N 1
ATOM 732 C CA . ASP A 1 97 ? 14.587 -14.214 -12.131 1.00 85.38 97 ASP A CA 1
ATOM 733 C C . ASP A 1 97 ? 13.369 -13.495 -11.522 1.00 85.38 97 ASP A C 1
ATOM 735 O O . ASP A 1 97 ? 13.487 -12.462 -10.858 1.00 85.38 97 ASP A O 1
ATOM 739 N N . LEU A 1 98 ? 12.181 -14.054 -11.758 1.00 85.94 98 LEU A N 1
ATOM 740 C CA . LEU A 1 98 ? 10.897 -13.525 -11.303 1.00 85.94 98 LEU A CA 1
ATOM 741 C C . LEU A 1 98 ? 10.341 -14.238 -10.065 1.00 85.94 98 LEU A C 1
ATOM 743 O O . LEU A 1 98 ? 9.329 -13.796 -9.523 1.00 85.94 98 LEU A O 1
ATOM 747 N N . ARG A 1 99 ? 10.956 -15.326 -9.591 1.00 88.12 99 ARG A N 1
ATOM 748 C CA . ARG A 1 99 ? 10.460 -16.155 -8.479 1.00 88.12 99 ARG A CA 1
ATOM 749 C C . ARG A 1 99 ? 10.356 -15.358 -7.190 1.00 88.12 99 ARG A C 1
ATOM 751 O O . ARG A 1 99 ? 9.294 -15.332 -6.568 1.00 88.12 99 ARG A O 1
ATOM 758 N N . GLU A 1 100 ? 11.435 -14.690 -6.791 1.00 87.06 100 GLU A N 1
ATOM 759 C CA . GLU A 1 100 ? 11.420 -13.898 -5.562 1.00 87.06 100 GLU A CA 1
ATOM 760 C C . GLU A 1 100 ? 10.537 -12.646 -5.664 1.00 87.06 100 GLU A C 1
ATOM 762 O O . GLU A 1 100 ? 9.701 -12.479 -4.774 1.00 87.06 100 GLU A O 1
ATOM 767 N N . PRO A 1 101 ? 10.619 -11.816 -6.729 1.00 88.19 101 PRO A N 1
ATOM 768 C CA . PRO A 1 101 ? 9.689 -10.702 -6.934 1.00 88.19 101 PRO A CA 1
ATOM 769 C C . PRO A 1 101 ? 8.219 -11.133 -6.873 1.00 88.19 101 PRO A C 1
ATOM 771 O O . PRO A 1 101 ? 7.403 -10.484 -6.219 1.00 88.19 101 PRO A O 1
ATOM 774 N N . ARG A 1 102 ? 7.877 -12.277 -7.481 1.00 88.06 102 ARG A N 1
ATOM 775 C CA . ARG A 1 102 ? 6.528 -12.854 -7.402 1.00 88.06 102 ARG A CA 1
ATOM 776 C C . ARG A 1 102 ? 6.150 -13.267 -5.995 1.00 88.06 102 ARG A C 1
ATOM 778 O O . ARG A 1 102 ? 5.041 -12.961 -5.565 1.00 88.06 102 ARG A O 1
ATOM 785 N N . ARG A 1 103 ? 7.041 -13.949 -5.274 1.00 90.69 103 ARG A N 1
ATOM 786 C CA . ARG A 1 103 ? 6.788 -14.376 -3.892 1.00 90.69 103 ARG A CA 1
ATOM 787 C C . ARG A 1 103 ? 6.553 -13.175 -2.977 1.00 90.69 103 ARG A C 1
ATOM 789 O O . ARG A 1 103 ? 5.603 -13.198 -2.194 1.00 90.69 103 ARG A O 1
ATOM 796 N N . GLU A 1 104 ? 7.380 -12.139 -3.100 1.00 90.75 104 GLU A N 1
ATOM 797 C CA . GLU A 1 104 ? 7.251 -10.883 -2.354 1.00 90.75 104 GLU A CA 1
ATOM 798 C C . GLU A 1 104 ? 5.937 -10.172 -2.676 1.00 90.75 104 GLU A C 1
ATOM 800 O O . GLU A 1 104 ? 5.173 -9.855 -1.763 1.00 90.75 104 GLU A O 1
ATOM 805 N N . LEU A 1 105 ? 5.630 -9.982 -3.963 1.00 92.00 105 LEU A N 1
ATOM 806 C CA . LEU A 1 105 ? 4.404 -9.307 -4.379 1.00 92.00 105 LEU A CA 1
ATOM 807 C C . LEU A 1 105 ? 3.159 -10.091 -3.947 1.00 92.00 105 LEU A C 1
ATOM 809 O O . LEU A 1 105 ? 2.201 -9.511 -3.444 1.00 92.00 105 LEU A O 1
ATOM 813 N N . ALA A 1 106 ? 3.176 -11.418 -4.080 1.00 92.38 106 ALA A N 1
ATOM 814 C CA . ALA A 1 106 ? 2.085 -12.270 -3.626 1.00 92.38 106 ALA A CA 1
ATOM 815 C C . ALA A 1 106 ? 1.886 -12.183 -2.104 1.00 92.38 106 ALA A C 1
ATOM 817 O O . ALA A 1 106 ? 0.746 -12.199 -1.641 1.00 92.38 106 ALA A O 1
ATOM 818 N N . ALA A 1 107 ? 2.965 -12.079 -1.321 1.00 94.69 107 ALA A N 1
ATOM 819 C CA . ALA A 1 107 ? 2.879 -11.860 0.121 1.00 94.69 107 ALA A CA 1
ATOM 820 C C . ALA A 1 107 ? 2.261 -10.493 0.448 1.00 94.69 107 ALA A C 1
ATOM 822 O O . ALA A 1 107 ? 1.276 -10.448 1.184 1.00 94.69 107 ALA A O 1
ATOM 823 N N . ALA A 1 108 ? 2.748 -9.416 -0.175 1.00 94.75 108 ALA A N 1
ATOM 824 C CA . ALA A 1 108 ? 2.213 -8.067 0.014 1.00 94.75 108 ALA A CA 1
ATOM 825 C C . ALA A 1 108 ? 0.723 -7.973 -0.366 1.00 94.75 108 ALA A C 1
ATOM 827 O O . ALA A 1 108 ? -0.080 -7.395 0.365 1.00 94.75 108 ALA A O 1
ATOM 828 N N . LEU A 1 109 ? 0.318 -8.612 -1.468 1.00 95.56 109 LEU A N 1
ATOM 829 C CA . LEU A 1 109 ? -1.083 -8.690 -1.892 1.00 95.56 109 LEU A CA 1
ATOM 830 C C . LEU A 1 109 ? -1.964 -9.424 -0.873 1.00 95.56 109 LEU A C 1
ATOM 832 O O . LEU A 1 109 ? -3.104 -9.014 -0.638 1.00 95.56 109 LEU A O 1
ATOM 836 N N . ARG A 1 110 ? -1.463 -10.507 -0.262 1.00 96.25 110 ARG A N 1
ATOM 837 C CA . ARG A 1 110 ? -2.189 -11.226 0.797 1.00 96.25 110 ARG A CA 1
ATOM 838 C C . ARG A 1 110 ? -2.343 -10.368 2.048 1.00 96.25 110 ARG A C 1
ATOM 840 O O . ARG A 1 110 ? -3.439 -10.333 2.600 1.00 96.25 110 ARG A O 1
ATOM 847 N N . GLU A 1 111 ? -1.291 -9.673 2.471 1.00 96.62 111 GLU A N 1
ATOM 848 C CA . GLU A 1 111 ? -1.344 -8.779 3.634 1.00 96.62 111 GLU A CA 1
ATOM 849 C C . GLU A 1 111 ? -2.312 -7.618 3.413 1.00 96.62 111 GLU A C 1
ATOM 851 O O . GLU A 1 111 ? -3.181 -7.389 4.251 1.00 96.62 111 GLU A O 1
ATOM 856 N N . LEU A 1 112 ? -2.250 -6.952 2.254 1.00 96.56 112 LEU A N 1
ATOM 857 C CA . LEU A 1 112 ? -3.180 -5.870 1.927 1.00 96.56 112 LEU A CA 1
ATOM 858 C C . LEU A 1 112 ? -4.629 -6.374 1.876 1.00 96.56 112 LEU A C 1
ATOM 860 O O . LEU A 1 112 ? -5.538 -5.699 2.357 1.00 96.56 112 LEU A O 1
ATOM 864 N N . ARG A 1 113 ? -4.868 -7.577 1.334 1.00 96.44 113 ARG A N 1
ATOM 865 C CA . ARG A 1 113 ? -6.206 -8.186 1.333 1.00 96.44 113 ARG A CA 1
ATOM 866 C C . ARG A 1 113 ? -6.717 -8.435 2.754 1.00 96.44 113 ARG A C 1
ATOM 868 O O . ARG A 1 113 ? -7.865 -8.097 3.027 1.00 96.44 113 ARG A O 1
ATOM 875 N N . ARG A 1 114 ? -5.884 -8.986 3.645 1.00 97.25 114 ARG A N 1
ATOM 876 C CA . ARG A 1 114 ? -6.241 -9.194 5.060 1.00 97.25 114 ARG A CA 1
ATOM 877 C C . ARG A 1 114 ? -6.530 -7.870 5.756 1.00 97.25 114 ARG A C 1
ATOM 879 O O . ARG A 1 114 ? -7.577 -7.735 6.376 1.00 97.25 114 ARG A O 1
ATOM 886 N N . ALA A 1 115 ? -5.674 -6.868 5.560 1.00 97.00 115 ALA A N 1
ATOM 887 C CA . ALA A 1 115 ? -5.869 -5.533 6.116 1.00 97.00 115 ALA A CA 1
ATOM 888 C C . ALA A 1 115 ? -7.232 -4.954 5.705 1.00 97.00 115 ALA A C 1
ATOM 890 O O . ALA A 1 115 ? -7.984 -4.489 6.551 1.00 97.00 115 ALA A O 1
ATOM 891 N N . ARG A 1 116 ? -7.611 -5.070 4.425 1.00 95.88 116 ARG A N 1
ATOM 892 C CA . ARG A 1 116 ? -8.927 -4.623 3.935 1.00 95.88 116 ARG A CA 1
ATOM 893 C C . ARG A 1 116 ? -10.105 -5.376 4.553 1.00 95.88 116 ARG A C 1
ATOM 895 O O . ARG A 1 116 ? -11.150 -4.775 4.754 1.00 95.88 116 ARG A O 1
ATOM 902 N N . GLN A 1 117 ? -9.973 -6.673 4.831 1.00 96.75 117 GLN A N 1
ATOM 903 C CA . GLN A 1 117 ? -11.058 -7.478 5.416 1.00 96.75 117 GLN A CA 1
ATOM 904 C C . GLN A 1 117 ? -11.373 -7.077 6.865 1.00 96.75 117 GLN A C 1
ATOM 906 O O . GLN A 1 117 ? -12.530 -7.159 7.296 1.00 96.75 117 GLN A O 1
ATOM 911 N N . LEU A 1 118 ? -10.357 -6.603 7.591 1.00 96.81 118 LEU A N 1
ATOM 912 C CA . LEU A 1 118 ? -10.475 -6.119 8.968 1.00 96.81 118 LEU A CA 1
ATOM 913 C C . LEU A 1 118 ? -11.133 -4.744 9.072 1.00 96.81 118 LEU A C 1
ATOM 915 O O . LEU A 1 118 ? -11.498 -4.342 10.173 1.00 96.81 118 LEU A O 1
ATOM 919 N N . VAL A 1 119 ? -11.283 -4.029 7.958 1.00 96.62 119 VAL A N 1
ATOM 920 C CA . VAL A 1 119 ? -11.779 -2.655 7.932 1.00 96.62 119 VAL A CA 1
ATOM 921 C C . VAL A 1 119 ? -13.164 -2.603 7.301 1.00 96.62 119 VAL A C 1
ATOM 923 O O . VAL A 1 119 ? -13.478 -3.331 6.357 1.00 96.62 119 VAL A O 1
ATOM 926 N N . VAL A 1 120 ? -14.012 -1.743 7.849 1.00 95.31 120 VAL A N 1
ATOM 927 C CA . VAL A 1 120 ? -15.318 -1.403 7.294 1.00 95.31 120 VAL A CA 1
ATOM 928 C C . VAL A 1 120 ? -15.428 0.113 7.176 1.00 95.31 120 VAL A C 1
ATOM 930 O O . VAL A 1 120 ? -14.916 0.857 8.011 1.00 95.31 120 VAL A O 1
ATOM 933 N N . THR A 1 121 ? -16.083 0.559 6.111 1.00 92.00 121 THR A N 1
ATOM 934 C CA . THR A 1 121 ? -16.412 1.961 5.873 1.00 92.00 121 THR A CA 1
ATOM 935 C C . THR A 1 121 ? -17.911 2.036 5.669 1.00 92.00 121 THR A C 1
ATOM 937 O O . THR A 1 121 ? -18.428 1.451 4.719 1.00 92.00 121 THR A O 1
ATOM 940 N N . ASP A 1 122 ? -18.588 2.737 6.568 1.00 88.81 122 ASP A N 1
ATOM 941 C CA . ASP A 1 122 ? -20.039 2.859 6.583 1.00 88.81 122 ASP A CA 1
ATOM 942 C C . ASP A 1 122 ? -20.404 4.308 6.944 1.00 88.81 122 ASP A C 1
ATOM 944 O O . ASP A 1 122 ? -19.953 4.778 7.990 1.00 88.81 122 ASP A O 1
ATOM 948 N N . PRO A 1 123 ? -21.169 5.043 6.112 1.00 87.75 123 PRO A N 1
ATOM 949 C CA . PRO A 1 123 ? -21.619 6.400 6.428 1.00 87.75 123 PRO A CA 1
ATOM 950 C C . PRO A 1 123 ? -22.311 6.528 7.793 1.00 87.75 123 PRO A C 1
ATOM 952 O O . PRO A 1 123 ? -22.211 7.580 8.425 1.00 87.75 123 PRO A O 1
ATOM 955 N N . GLU A 1 124 ? -22.968 5.469 8.269 1.00 88.06 124 GLU A N 1
ATOM 956 C CA . GLU A 1 124 ? -23.646 5.434 9.570 1.00 88.06 124 GLU A CA 1
ATOM 957 C C . GLU A 1 124 ? -22.669 5.248 10.745 1.00 88.06 124 GLU A C 1
ATOM 959 O O . GLU A 1 124 ? -23.004 5.517 11.902 1.00 88.06 124 GLU A O 1
ATOM 964 N N . ILE A 1 125 ? -21.427 4.834 10.470 1.00 86.62 125 ILE A N 1
ATOM 965 C CA . ILE A 1 125 ? -20.378 4.614 11.468 1.00 86.62 125 ILE A CA 1
ATOM 966 C C . ILE A 1 125 ? -19.290 5.674 11.302 1.00 86.62 125 ILE A C 1
ATOM 968 O O . ILE A 1 125 ? -18.516 5.660 10.350 1.00 86.62 125 ILE A O 1
ATOM 972 N N . LEU A 1 126 ? -19.215 6.603 12.261 1.00 84.81 126 LEU A N 1
ATOM 973 C CA . LEU A 1 126 ? -18.250 7.715 12.247 1.00 84.81 126 LEU A CA 1
ATOM 974 C C . LEU A 1 126 ? -18.228 8.490 10.913 1.00 84.81 126 LEU A C 1
ATOM 976 O O . LEU A 1 126 ? -17.178 8.949 10.473 1.00 84.81 126 LEU A O 1
ATOM 980 N N . GLY A 1 127 ? -19.383 8.631 10.254 1.00 83.50 127 GLY A N 1
ATOM 981 C CA . GLY A 1 127 ? -19.500 9.405 9.016 1.00 83.50 127 GLY A CA 1
ATOM 982 C C . GLY A 1 127 ? -18.766 8.794 7.819 1.00 83.50 127 GLY A C 1
ATOM 983 O O . GLY A 1 127 ? -18.396 9.529 6.903 1.00 83.50 127 GLY A O 1
ATOM 984 N N . GLY A 1 128 ? -18.525 7.478 7.814 1.00 87.38 128 GLY A N 1
ATOM 985 C CA . GLY A 1 128 ? -17.786 6.804 6.745 1.00 87.38 128 GLY A CA 1
ATOM 986 C C . GLY A 1 128 ? -16.271 6.786 6.939 1.00 87.38 128 GLY A C 1
ATOM 987 O O . GLY A 1 128 ? -15.546 6.455 6.000 1.00 87.38 128 GLY A O 1
ATOM 988 N N . GLU A 1 129 ? -15.772 7.120 8.129 1.00 90.31 129 GLU A N 1
ATOM 989 C CA . GLU A 1 129 ? -14.359 6.922 8.449 1.00 90.31 129 GLU A CA 1
ATOM 990 C C . GLU A 1 129 ? -14.027 5.414 8.467 1.00 90.31 129 GLU A C 1
ATOM 992 O O . GLU A 1 129 ? -14.801 4.621 9.012 1.00 90.31 129 GLU A O 1
ATOM 997 N N . PRO A 1 130 ? -12.898 4.968 7.883 1.00 94.44 130 PRO A N 1
ATOM 998 C CA . PRO A 1 130 ? -12.480 3.573 7.974 1.00 94.44 130 PRO A CA 1
ATOM 999 C C . PRO A 1 130 ? -12.218 3.144 9.425 1.00 94.44 130 PRO A C 1
ATOM 1001 O O . PRO A 1 130 ? -11.284 3.620 10.078 1.00 94.44 130 PRO A O 1
ATOM 1004 N N . VAL A 1 131 ? -13.013 2.192 9.915 1.00 96.50 131 VAL A N 1
ATOM 1005 C CA . VAL A 1 131 ? -12.908 1.637 11.273 1.00 96.50 131 VAL A CA 1
ATOM 1006 C C . VAL A 1 131 ? -12.632 0.140 11.249 1.00 96.50 131 VAL A C 1
ATOM 1008 O O . VAL A 1 131 ? -12.998 -0.563 10.303 1.00 96.50 131 VAL A O 1
ATOM 1011 N N . PHE A 1 132 ? -12.020 -0.38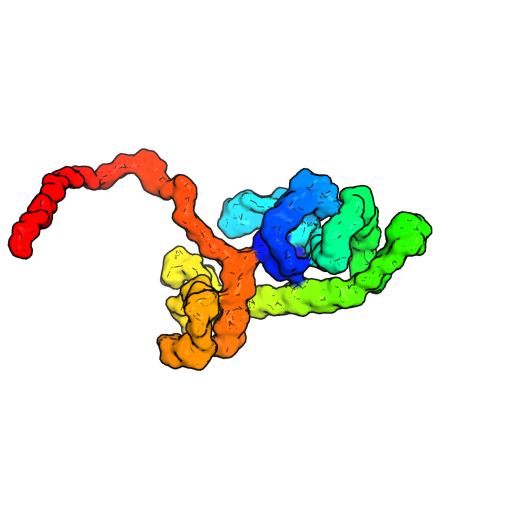4 12.311 1.00 97.38 132 PHE A N 1
ATOM 1012 C CA . PHE A 1 132 ? -11.899 -1.833 12.467 1.00 97.38 132 PHE A CA 1
ATOM 1013 C C . PHE A 1 132 ? -13.273 -2.476 12.672 1.00 97.38 132 PHE A C 1
ATOM 1015 O O . PHE A 1 132 ? -14.062 -2.044 13.518 1.00 97.38 132 PHE A O 1
ATOM 1022 N N . ARG A 1 133 ? -13.546 -3.545 11.920 1.00 95.12 133 ARG A N 1
ATOM 1023 C CA . ARG A 1 133 ? -14.792 -4.316 11.971 1.00 95.12 133 ARG A CA 1
ATOM 1024 C C . ARG A 1 133 ? -15.099 -4.758 13.406 1.00 95.12 133 ARG A C 1
ATOM 1026 O O . ARG A 1 133 ? -14.243 -5.309 14.089 1.00 95.12 133 ARG A O 1
ATOM 1033 N N . GLY A 1 134 ? -16.336 -4.527 13.850 1.00 92.25 134 GLY A N 1
ATOM 1034 C CA . GLY A 1 134 ? -16.782 -4.839 15.218 1.00 92.25 134 GLY A CA 1
ATOM 1035 C C . GLY A 1 134 ? -16.383 -3.797 16.274 1.00 92.25 134 GLY A C 1
ATOM 1036 O O . GLY A 1 134 ? -16.635 -3.987 17.469 1.00 92.25 134 GLY A O 1
ATOM 1037 N N . THR A 1 135 ? -15.790 -2.680 15.846 1.00 93.31 135 THR A N 1
ATOM 1038 C CA . THR A 1 135 ? -15.376 -1.571 16.710 1.00 93.31 135 THR A CA 1
ATOM 1039 C C . THR A 1 135 ? -15.793 -0.224 16.109 1.00 93.31 135 THR A C 1
ATOM 1041 O O . THR A 1 135 ? -16.182 -0.140 14.947 1.00 93.31 135 THR A O 1
ATOM 1044 N N . ARG A 1 136 ? -15.675 0.845 16.901 1.00 93.25 136 ARG A N 1
ATOM 1045 C CA . ARG A 1 136 ? -15.706 2.237 16.420 1.00 93.25 136 ARG A CA 1
ATOM 1046 C C . ARG A 1 136 ? -14.315 2.874 16.492 1.00 93.25 136 ARG A C 1
ATOM 1048 O O . ARG A 1 136 ? -14.197 4.065 16.740 1.00 93.25 136 ARG A O 1
ATOM 1055 N N . VAL A 1 137 ? -13.263 2.066 16.360 1.00 95.00 137 VAL A N 1
ATOM 1056 C CA . VAL A 1 137 ? -11.873 2.524 16.446 1.00 95.00 137 VAL A CA 1
ATOM 1057 C C . VAL A 1 137 ? -11.371 2.829 15.029 1.00 95.00 137 VAL A C 1
ATOM 1059 O O . VAL A 1 137 ? -11.320 1.903 14.210 1.00 95.00 137 VAL A O 1
ATOM 1062 N N . PRO A 1 138 ? -11.015 4.091 14.712 1.00 95.88 138 PRO A N 1
ATOM 1063 C CA . PRO A 1 138 ? -10.503 4.458 13.396 1.00 95.88 138 PRO A CA 1
ATOM 1064 C C . PRO A 1 138 ? -9.146 3.815 13.119 1.00 95.88 138 PRO A C 1
ATOM 1066 O O . PRO A 1 138 ? -8.228 3.883 13.937 1.00 95.88 138 PRO A O 1
ATOM 1069 N N . VAL A 1 139 ? -8.990 3.240 11.929 1.00 96.94 139 VAL A N 1
ATOM 1070 C CA . VAL A 1 139 ? -7.750 2.552 11.528 1.00 96.94 139 VAL A CA 1
ATOM 1071 C C . VAL A 1 139 ? -6.588 3.538 11.447 1.00 96.94 139 VAL A C 1
ATOM 1073 O O . VAL A 1 139 ? -5.480 3.248 11.898 1.00 96.94 139 VAL A O 1
ATOM 1076 N N . HIS A 1 140 ? -6.858 4.732 10.918 1.00 95.81 140 HIS A N 1
ATOM 1077 C CA . HIS A 1 140 ? -5.873 5.801 10.784 1.00 95.81 140 HIS A CA 1
ATOM 1078 C C . HIS A 1 140 ? -5.379 6.310 12.138 1.00 95.81 140 HIS A C 1
ATOM 1080 O O . HIS A 1 140 ? -4.187 6.562 12.282 1.00 95.81 140 HIS A O 1
ATOM 1086 N N . ALA A 1 141 ? -6.252 6.382 13.147 1.00 94.94 141 ALA A N 1
ATOM 1087 C CA . ALA A 1 141 ? -5.860 6.795 14.493 1.00 94.94 141 ALA A CA 1
ATOM 1088 C C . ALA A 1 141 ? -4.872 5.806 15.129 1.0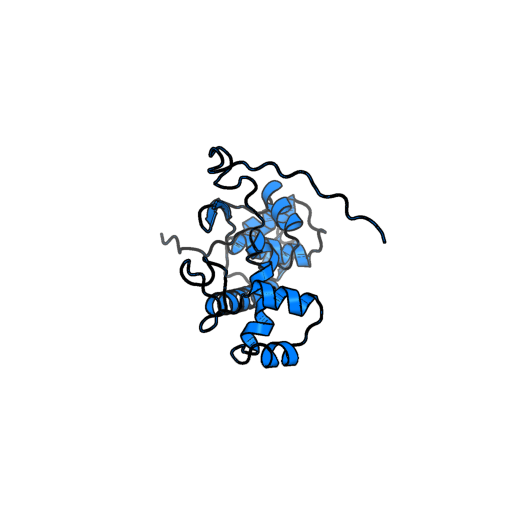0 94.94 141 ALA A C 1
ATOM 1090 O O . ALA A 1 141 ? -3.915 6.226 15.774 1.00 94.94 141 ALA A O 1
ATOM 1091 N N . ILE A 1 142 ? -5.076 4.500 14.927 1.00 96.88 142 ILE A N 1
ATOM 1092 C CA . ILE A 1 142 ? -4.147 3.472 15.417 1.00 96.88 142 ILE A CA 1
ATOM 1093 C C . ILE A 1 142 ? -2.816 3.526 14.662 1.00 96.88 142 ILE A C 1
ATOM 1095 O O . ILE A 1 142 ? -1.760 3.447 15.280 1.00 96.88 142 ILE A O 1
ATOM 1099 N N . ALA A 1 143 ? -2.847 3.716 13.341 1.00 96.62 143 ALA A N 1
ATOM 1100 C CA . ALA A 1 143 ? -1.627 3.861 12.550 1.00 96.62 143 ALA A CA 1
ATOM 1101 C C . ALA A 1 143 ? -0.788 5.086 12.964 1.00 96.62 143 ALA A C 1
ATOM 1103 O O . ALA A 1 143 ? 0.436 4.989 12.996 1.00 96.62 143 ALA A O 1
ATOM 1104 N N . VAL A 1 144 ? -1.431 6.214 13.297 1.00 95.56 144 VAL A N 1
ATOM 1105 C CA . VAL A 1 144 ? -0.752 7.423 13.795 1.00 95.56 144 VAL A CA 1
ATOM 1106 C C . VAL A 1 144 ? -0.127 7.179 15.167 1.00 95.56 144 VAL A C 1
ATOM 1108 O O . VAL A 1 144 ? 1.062 7.425 15.318 1.00 95.56 144 VAL A O 1
ATOM 1111 N N . GLN A 1 145 ? -0.868 6.610 16.123 1.00 96.12 145 GLN A N 1
ATOM 1112 C CA . GLN A 1 145 ? -0.328 6.297 17.457 1.00 96.12 145 GLN A CA 1
ATOM 1113 C C . GLN A 1 145 ? 0.891 5.364 17.383 1.00 96.12 145 GLN A C 1
ATOM 1115 O O . GLN A 1 145 ? 1.900 5.604 18.040 1.00 96.12 145 GLN A O 1
ATOM 1120 N N . LEU A 1 146 ? 0.845 4.337 16.523 1.00 96.62 146 LEU A N 1
ATOM 1121 C CA . LEU A 1 146 ? 2.004 3.470 16.274 1.00 96.62 146 LEU A CA 1
ATOM 1122 C C . LEU A 1 146 ? 3.204 4.245 15.710 1.00 96.62 146 LEU A C 1
ATOM 1124 O O . LEU A 1 146 ? 4.343 3.967 16.074 1.00 96.62 146 LEU A O 1
ATOM 1128 N N . ALA A 1 147 ? 2.967 5.207 14.814 1.00 94.25 147 ALA A N 1
ATOM 1129 C CA . ALA A 1 147 ? 4.025 6.050 14.260 1.00 94.25 147 ALA A CA 1
ATOM 1130 C C . ALA A 1 147 ? 4.610 7.028 15.297 1.00 94.25 147 ALA A C 1
ATOM 1132 O O . ALA A 1 147 ? 5.777 7.397 15.188 1.00 94.25 147 ALA A O 1
ATOM 1133 N N . GLU A 1 148 ? 3.825 7.412 16.306 1.00 95.81 148 GLU A N 1
ATOM 1134 C CA . GLU A 1 148 ? 4.244 8.235 17.451 1.00 95.81 148 GLU A CA 1
ATOM 1135 C C . GLU A 1 148 ? 4.997 7.433 18.530 1.00 95.81 148 GLU A C 1
ATOM 1137 O O . GLU A 1 148 ? 5.508 8.015 19.485 1.00 95.81 148 GLU A O 1
ATOM 1142 N N . GLY A 1 149 ? 5.132 6.114 18.358 1.00 94.56 149 GLY A N 1
ATOM 1143 C CA . GLY A 1 149 ? 5.905 5.240 19.244 1.00 94.56 149 GLY A CA 1
ATOM 1144 C C . GLY A 1 149 ? 5.074 4.466 20.269 1.00 94.56 149 GLY A C 1
ATOM 1145 O O . GLY A 1 149 ? 5.653 3.777 21.110 1.00 94.56 149 GLY A O 1
ATOM 1146 N N . GLU A 1 150 ? 3.742 4.533 20.198 1.00 94.75 150 GLU A N 1
ATOM 1147 C CA . GLU A 1 150 ? 2.873 3.694 21.023 1.00 94.75 150 GLU A CA 1
ATOM 1148 C C . GLU A 1 150 ? 3.078 2.208 20.680 1.00 94.75 150 GLU A C 1
ATOM 1150 O O . GLU A 1 150 ? 3.259 1.838 19.516 1.00 94.75 150 GLU A O 1
ATOM 1155 N N . ASN A 1 151 ? 3.042 1.335 21.689 1.00 95.25 151 ASN A N 1
ATOM 1156 C CA . ASN A 1 151 ? 3.250 -0.097 21.485 1.00 95.25 151 ASN A CA 1
ATOM 1157 C C . ASN A 1 151 ? 1.921 -0.871 21.430 1.00 95.25 151 ASN A C 1
ATOM 1159 O O . ASN A 1 151 ? 0.859 -0.400 21.837 1.00 95.25 151 ASN A O 1
ATOM 1163 N N . GLU A 1 152 ? 1.969 -2.105 20.922 1.00 94.44 152 GLU A N 1
ATOM 1164 C CA . GLU A 1 152 ? 0.765 -2.930 20.768 1.00 94.44 152 GLU A CA 1
ATOM 1165 C C . GLU A 1 152 ? 0.044 -3.192 22.101 1.00 94.44 152 GLU A C 1
ATOM 1167 O O . GLU A 1 152 ? -1.188 -3.209 22.138 1.00 94.44 152 GLU A O 1
ATOM 1172 N N . ALA A 1 153 ? 0.786 -3.393 23.193 1.00 94.25 153 ALA A N 1
ATOM 1173 C CA . ALA A 1 153 ? 0.197 -3.688 24.494 1.00 94.25 153 ALA A CA 1
ATOM 1174 C C . ALA A 1 153 ? -0.606 -2.492 25.029 1.00 94.25 153 ALA A C 1
ATOM 1176 O O . ALA A 1 153 ? -1.746 -2.679 25.459 1.00 94.25 153 ALA A O 1
ATOM 1177 N N . GLY A 1 154 ? -0.060 -1.277 24.922 1.00 94.69 154 GLY A N 1
ATOM 1178 C CA . GLY A 1 154 ? -0.738 -0.040 25.309 1.00 94.69 154 GLY A CA 1
ATOM 1179 C C . GLY A 1 154 ? -1.994 0.211 24.478 1.00 94.69 154 GLY A C 1
ATOM 1180 O O . GLY A 1 154 ? -3.073 0.436 25.031 1.00 94.69 154 GLY A O 1
ATOM 1181 N N . LEU A 1 155 ? -1.919 0.026 23.155 1.00 94.62 155 LEU A N 1
ATOM 1182 C CA . LEU A 1 155 ? -3.092 0.140 22.279 1.00 94.62 155 LEU A CA 1
ATOM 1183 C C . LEU A 1 155 ? -4.190 -0.860 22.625 1.00 94.62 155 LEU A C 1
ATOM 1185 O O . LEU A 1 155 ? -5.369 -0.514 22.603 1.00 94.62 155 LEU A O 1
ATOM 1189 N N . ARG A 1 156 ? -3.835 -2.106 22.941 1.00 95.44 156 ARG A N 1
ATOM 1190 C CA . ARG A 1 156 ? -4.822 -3.128 23.309 1.00 95.44 156 ARG A CA 1
ATOM 1191 C C . ARG A 1 156 ? -5.385 -2.916 24.712 1.00 95.44 156 ARG A C 1
ATOM 1193 O O . ARG A 1 156 ? -6.526 -3.299 24.950 1.00 95.44 156 ARG A O 1
ATOM 1200 N N . GLN A 1 157 ? -4.642 -2.277 25.612 1.00 94.06 157 GLN A N 1
ATOM 1201 C CA . GLN A 1 157 ? -5.164 -1.841 26.906 1.00 94.06 157 GLN A CA 1
ATOM 1202 C C . GLN A 1 157 ? -6.174 -0.697 26.738 1.00 94.06 157 GLN A C 1
ATOM 1204 O O . GLN A 1 157 ? -7.260 -0.754 27.312 1.00 94.06 157 GLN A O 1
ATOM 1209 N N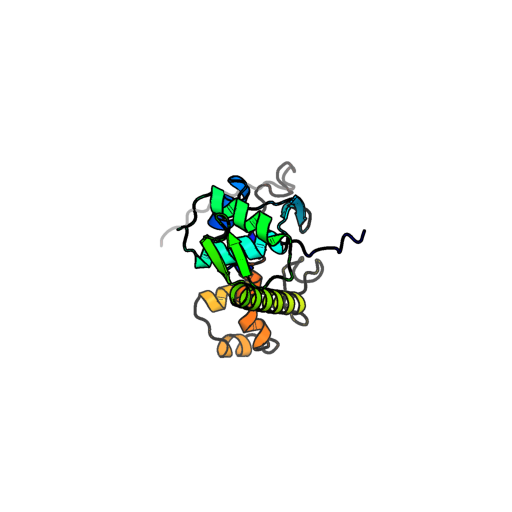 . ALA A 1 158 ? -5.849 0.304 25.915 1.00 93.94 158 ALA A N 1
ATOM 1210 C CA . ALA A 1 158 ? -6.736 1.431 25.619 1.00 93.94 158 ALA A CA 1
ATOM 1211 C C . ALA A 1 158 ? -7.975 1.009 24.809 1.00 93.94 158 ALA A C 1
ATOM 1213 O O . ALA A 1 158 ? -9.078 1.511 25.028 1.00 93.94 158 ALA A O 1
ATOM 1214 N N . TYR A 1 159 ? -7.810 0.046 23.898 1.00 95.25 159 TYR A N 1
ATOM 1215 C CA . TYR A 1 159 ? -8.864 -0.471 23.030 1.00 95.25 159 TYR A CA 1
ATOM 1216 C C . TYR A 1 159 ? -8.946 -2.009 23.124 1.00 95.25 159 TYR A C 1
ATOM 1218 O O . TYR A 1 159 ? -8.455 -2.710 22.235 1.00 95.25 159 TYR A O 1
ATOM 1226 N N . PRO A 1 160 ? -9.646 -2.567 24.135 1.00 93.56 160 PRO A N 1
ATOM 1227 C CA . PRO A 1 160 ? -9.676 -4.014 24.403 1.00 93.56 160 PRO A CA 1
ATOM 1228 C C . PRO A 1 160 ? -10.196 -4.897 23.262 1.00 93.56 160 PRO A C 1
ATOM 1230 O O . PRO A 1 160 ? -9.946 -6.099 23.235 1.00 93.56 160 PRO A O 1
ATOM 1233 N N . ARG A 1 161 ? -10.933 -4.317 22.307 1.00 94.62 161 ARG A N 1
ATOM 1234 C CA . ARG A 1 161 ? -11.441 -5.029 21.124 1.00 94.62 161 ARG A CA 1
ATOM 1235 C C . ARG A 1 161 ? -10.422 -5.134 19.986 1.00 94.62 161 ARG A C 1
ATOM 1237 O O . ARG A 1 161 ? -10.705 -5.812 19.001 1.00 94.62 161 ARG A O 1
ATOM 1244 N N . LEU A 1 162 ? -9.267 -4.470 20.085 1.00 95.94 162 LEU A N 1
ATOM 1245 C CA . LEU A 1 162 ? -8.216 -4.583 19.081 1.00 95.94 162 LEU A CA 1
ATOM 1246 C C . LEU A 1 162 ? -7.498 -5.926 19.192 1.00 95.94 162 LEU A C 1
ATOM 1248 O O . LEU A 1 162 ? -7.047 -6.356 20.259 1.00 95.94 162 LEU A O 1
ATOM 1252 N N . THR A 1 163 ? -7.350 -6.567 18.040 1.00 96.44 163 THR A N 1
ATOM 1253 C CA . THR A 1 163 ? -6.518 -7.759 17.892 1.00 96.44 163 THR A CA 1
ATOM 1254 C C . THR A 1 163 ? -5.101 -7.366 17.488 1.00 96.44 163 THR A C 1
ATOM 1256 O O . THR A 1 163 ? -4.885 -6.328 16.858 1.00 96.44 163 THR A O 1
ATOM 1259 N N . SER A 1 164 ? -4.134 -8.234 17.777 1.00 96.12 164 SER A N 1
ATOM 1260 C CA . SER A 1 164 ? -2.749 -8.072 17.318 1.00 96.12 164 SER A CA 1
ATOM 1261 C C . SER A 1 164 ? -2.648 -7.901 15.801 1.00 96.12 164 SER A C 1
ATOM 1263 O O . SER A 1 164 ? -1.832 -7.135 15.298 1.00 96.12 164 SER A O 1
ATOM 1265 N N . GLU A 1 165 ? -3.510 -8.583 15.042 1.00 96.62 165 GLU A N 1
ATOM 1266 C CA . GLU A 1 165 ? -3.539 -8.441 13.588 1.00 96.62 165 GLU A CA 1
ATOM 1267 C C . GLU A 1 165 ? -4.045 -7.061 13.142 1.00 96.62 165 GLU A C 1
ATOM 1269 O O . GLU A 1 165 ? -3.461 -6.479 12.228 1.00 96.62 165 GLU A O 1
ATOM 1274 N N . MET A 1 166 ? -5.072 -6.513 13.803 1.00 97.56 166 MET A N 1
ATOM 1275 C CA . MET A 1 166 ? -5.569 -5.159 13.529 1.00 97.56 166 MET A CA 1
ATOM 1276 C C . MET A 1 166 ? -4.482 -4.111 13.756 1.00 97.56 166 MET A C 1
ATOM 1278 O O . MET A 1 166 ? -4.259 -3.277 12.883 1.00 97.56 166 MET A O 1
ATOM 1282 N N . VAL A 1 167 ? -3.771 -4.191 14.886 1.00 97.25 167 VAL A N 1
ATOM 1283 C CA . VAL A 1 167 ? -2.673 -3.268 15.208 1.00 97.25 167 VAL A CA 1
ATOM 1284 C C . VAL A 1 167 ? -1.549 -3.398 14.178 1.00 97.25 167 VAL A C 1
ATOM 1286 O O . VAL A 1 167 ? -1.163 -2.410 13.558 1.00 97.25 167 VAL A O 1
ATOM 1289 N N . ARG A 1 168 ? -1.086 -4.625 13.903 1.00 97.12 168 ARG A N 1
ATOM 1290 C CA . ARG A 1 168 ? 0.013 -4.884 12.960 1.00 97.12 168 ARG A CA 1
ATOM 1291 C C . ARG A 1 168 ? -0.287 -4.417 11.532 1.00 97.12 168 ARG A C 1
ATOM 1293 O O . ARG A 1 168 ? 0.614 -3.943 10.845 1.00 97.12 168 ARG A O 1
ATOM 1300 N N . LEU A 1 169 ? -1.524 -4.579 11.055 1.00 97.69 169 LEU A N 1
ATOM 1301 C CA . LEU A 1 169 ? -1.911 -4.228 9.683 1.00 97.69 169 LEU A CA 1
ATOM 1302 C C . LEU A 1 169 ? -2.423 -2.786 9.535 1.00 97.69 169 LEU A C 1
ATOM 1304 O O . LEU A 1 169 ? -2.594 -2.332 8.399 1.00 97.69 169 LEU A O 1
ATOM 1308 N N . ALA A 1 170 ? -2.624 -2.048 10.635 1.00 97.06 170 ALA A N 1
ATOM 1309 C CA . ALA A 1 170 ? -3.088 -0.660 10.594 1.00 97.06 170 ALA A CA 1
ATOM 1310 C C . ALA A 1 170 ? -2.181 0.247 9.738 1.00 97.06 170 ALA A C 1
ATOM 1312 O O . ALA A 1 170 ? -2.711 0.935 8.860 1.00 97.06 170 ALA A O 1
ATOM 1313 N N . PRO A 1 171 ? -0.837 0.222 9.892 1.00 97.06 171 PRO A N 1
ATOM 1314 C CA . PRO A 1 171 ? 0.047 1.074 9.096 1.00 97.06 171 PRO A CA 1
ATOM 1315 C C . PRO A 1 171 ? 0.001 0.738 7.603 1.00 97.06 171 PRO A C 1
ATOM 1317 O O . PRO A 1 171 ? -0.010 1.637 6.765 1.00 97.06 171 PRO A O 1
ATOM 1320 N N . LEU A 1 172 ? -0.092 -0.554 7.261 1.00 97.62 172 LEU A N 1
ATOM 1321 C CA . LEU A 1 172 ? -0.208 -1.008 5.873 1.00 97.62 172 LEU A CA 1
ATOM 1322 C C . LEU A 1 172 ? -1.494 -0.477 5.226 1.00 97.62 172 LEU A C 1
ATOM 1324 O O . LEU A 1 172 ? -1.459 0.035 4.106 1.00 97.62 172 LEU A O 1
ATOM 1328 N N . TYR A 1 173 ? -2.623 -0.576 5.938 1.00 97.12 173 TYR A N 1
ATOM 1329 C CA . TYR A 1 173 ? -3.896 -0.032 5.468 1.00 97.12 173 TYR A CA 1
ATOM 1330 C C . TYR A 1 173 ? -3.817 1.489 5.305 1.00 97.12 173 TYR A C 1
ATOM 1332 O O . TYR A 1 173 ? -4.179 2.009 4.252 1.00 97.12 173 TYR A O 1
ATOM 1340 N N . ALA A 1 174 ? -3.305 2.197 6.316 1.00 96.12 174 ALA A N 1
ATOM 1341 C CA . ALA A 1 174 ? -3.203 3.652 6.299 1.00 96.12 174 ALA A CA 1
ATOM 1342 C C . ALA A 1 174 ? -2.313 4.168 5.159 1.00 96.12 174 ALA A C 1
ATOM 1344 O O . ALA A 1 174 ? -2.651 5.166 4.528 1.00 96.12 174 ALA A O 1
ATOM 1345 N N . ALA A 1 175 ? -1.221 3.465 4.847 1.00 95.69 175 ALA A N 1
ATOM 1346 C CA . ALA A 1 175 ? -0.356 3.802 3.723 1.00 95.69 175 ALA A CA 1
ATOM 1347 C C . ALA A 1 175 ? -1.036 3.567 2.362 1.00 95.69 175 ALA A C 1
ATOM 1349 O O . ALA A 1 175 ? -0.842 4.355 1.438 1.00 95.69 175 ALA A O 1
ATOM 1350 N N . ALA A 1 176 ? -1.833 2.500 2.224 1.00 95.31 176 ALA A N 1
ATOM 1351 C CA . ALA A 1 176 ? -2.508 2.164 0.966 1.00 95.31 176 ALA A CA 1
ATOM 1352 C C . ALA A 1 176 ? -3.752 3.032 0.715 1.00 95.31 176 ALA A C 1
ATOM 1354 O O . ALA A 1 176 ? -4.097 3.315 -0.435 1.00 95.31 176 ALA A O 1
ATOM 1355 N N . TYR A 1 177 ? -4.403 3.470 1.792 1.00 93.62 177 TYR A N 1
ATOM 1356 C CA . TYR A 1 177 ? -5.642 4.244 1.787 1.00 93.62 177 TYR A CA 1
ATOM 1357 C C . TYR A 1 177 ? -5.502 5.513 2.631 1.00 93.62 177 TYR A C 1
ATOM 1359 O O . TYR A 1 177 ? -6.219 5.652 3.613 1.00 93.62 177 TYR A O 1
ATOM 1367 N N . PRO A 1 178 ? -4.598 6.447 2.294 1.00 90.19 178 PRO A N 1
ATOM 1368 C CA . P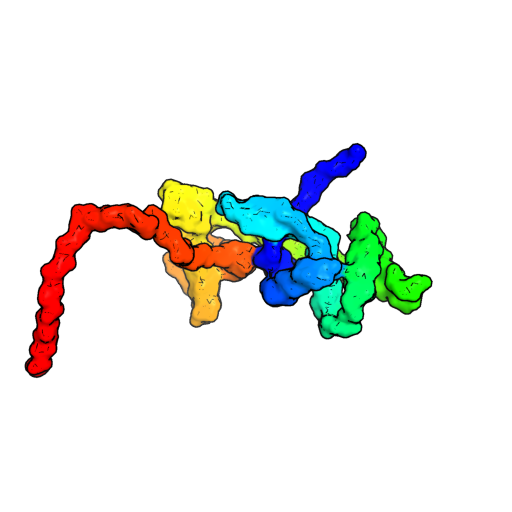RO A 1 178 ? -4.344 7.613 3.130 1.00 90.19 178 PRO A CA 1
ATOM 1369 C C . PRO A 1 178 ? -5.625 8.413 3.375 1.00 90.19 178 PRO A C 1
ATOM 1371 O O . PRO A 1 178 ? -6.434 8.597 2.455 1.00 90.19 178 PRO A O 1
ATOM 1374 N N . SER A 1 179 ? -5.785 8.909 4.607 1.00 81.44 179 SER A N 1
ATOM 1375 C CA . SER A 1 179 ? -6.910 9.765 4.978 1.00 81.44 179 SER A CA 1
ATOM 1376 C C . SER A 1 179 ? -7.010 10.913 3.985 1.00 81.44 179 SER A C 1
ATOM 1378 O O . SER A 1 179 ? -6.033 11.611 3.692 1.00 81.44 179 SER A O 1
ATOM 1380 N N . ARG A 1 180 ? -8.206 11.104 3.432 1.00 69.50 180 ARG A N 1
ATOM 1381 C CA . ARG A 1 180 ? -8.451 12.230 2.540 1.00 69.50 180 ARG A CA 1
ATOM 1382 C C . ARG A 1 180 ? -8.309 13.496 3.373 1.00 69.50 180 ARG A C 1
ATOM 1384 O O . ARG A 1 180 ? -9.063 13.706 4.317 1.00 69.50 180 ARG A O 1
ATOM 1391 N N . GLY A 1 181 ? -7.339 14.338 3.020 1.00 65.75 181 GLY A N 1
ATOM 1392 C CA . GLY A 1 181 ? -7.273 15.689 3.565 1.00 65.75 181 GLY A CA 1
ATOM 1393 C C . GLY A 1 181 ? -8.587 16.434 3.311 1.00 65.75 181 GLY A C 1
ATOM 1394 O O . GLY A 1 181 ? -9.398 16.022 2.473 1.00 65.75 181 GLY A O 1
ATOM 1395 N N . ARG A 1 182 ? -8.793 17.551 4.021 1.00 57.88 182 ARG A N 1
ATOM 1396 C CA . ARG A 1 182 ? -9.954 18.428 3.809 1.00 57.88 182 ARG A CA 1
ATOM 1397 C C . ARG A 1 182 ? -10.152 18.638 2.297 1.00 57.88 182 ARG A C 1
ATOM 1399 O O . ARG A 1 182 ? -9.185 19.025 1.634 1.00 57.88 182 ARG A O 1
ATOM 1406 N N . PRO A 1 183 ? -11.356 18.387 1.742 1.00 57.28 183 PRO A N 1
ATOM 1407 C CA . PRO A 1 183 ? -11.625 18.631 0.331 1.00 57.28 183 PRO A CA 1
ATOM 1408 C C . PRO A 1 183 ? -11.115 20.017 -0.065 1.00 57.28 183 PRO A C 1
ATOM 1410 O O . PRO A 1 183 ? -11.412 20.992 0.630 1.00 57.28 183 PRO A O 1
ATOM 1413 N N . ARG A 1 184 ? -10.339 20.108 -1.157 1.00 54.44 184 ARG A N 1
ATOM 1414 C CA . ARG A 1 184 ? -9.783 21.394 -1.633 1.00 54.44 184 ARG A CA 1
ATOM 1415 C C . ARG A 1 184 ? -10.880 22.442 -1.840 1.00 54.44 184 ARG A C 1
ATOM 1417 O O . ARG A 1 184 ? -10.636 23.624 -1.632 1.00 54.44 184 ARG A O 1
ATOM 1424 N N . THR A 1 185 ? -12.083 21.987 -2.177 1.00 60.00 185 THR A N 1
ATOM 1425 C CA . THR A 1 185 ? -13.305 22.785 -2.199 1.00 60.00 185 THR A CA 1
ATOM 1426 C C . THR A 1 185 ? -14.271 22.195 -1.185 1.00 60.00 185 THR A C 1
ATOM 1428 O O . THR A 1 185 ? -14.740 21.069 -1.341 1.00 60.00 185 THR A O 1
ATOM 1431 N N . GLN A 1 186 ? -14.547 22.937 -0.116 1.00 66.88 186 GLN A N 1
ATOM 1432 C CA . GLN A 1 186 ? -15.603 22.563 0.820 1.00 66.88 186 GLN A CA 1
ATOM 1433 C C . GLN A 1 186 ? -16.968 22.596 0.115 1.00 66.88 186 GLN A C 1
ATOM 1435 O O . GLN A 1 186 ? -17.205 23.516 -0.664 1.00 66.88 186 GLN A O 1
ATOM 1440 N N . PRO A 1 187 ? -17.883 21.662 0.411 1.00 65.06 187 PRO A N 1
ATOM 1441 C CA . PRO A 1 187 ? -19.189 21.596 -0.251 1.00 65.06 187 PRO A CA 1
ATOM 1442 C C . PRO A 1 187 ? -20.077 22.828 -0.010 1.00 65.06 187 PRO A C 1
ATOM 1444 O O . PRO A 1 187 ? -21.015 23.066 -0.757 1.00 65.06 187 PRO A O 1
ATOM 1447 N N . TRP A 1 188 ? -19.764 23.638 1.004 1.00 69.88 188 TRP A N 1
ATOM 1448 C CA . TRP A 1 188 ? -20.413 24.923 1.275 1.00 69.88 188 TRP A CA 1
ATOM 1449 C C . TRP A 1 188 ? -19.709 26.129 0.632 1.00 69.88 188 TRP A C 1
ATOM 1451 O O . TRP A 1 188 ? -20.170 27.258 0.802 1.00 69.88 188 TRP A O 1
ATOM 1461 N N . HIS A 1 189 ? -18.606 25.946 -0.106 1.00 58.97 189 HIS A N 1
ATOM 1462 C CA . HIS A 1 189 ? -18.058 27.032 -0.923 1.00 58.97 189 HIS A CA 1
ATOM 1463 C C . HIS A 1 189 ? -19.053 27.375 -2.034 1.00 58.97 189 HIS A C 1
ATOM 1465 O O . HIS A 1 189 ? -19.296 26.570 -2.926 1.00 58.97 189 HIS A O 1
ATOM 1471 N N . GLY A 1 190 ? -19.622 28.579 -1.960 1.00 66.44 190 GLY A N 1
ATOM 1472 C CA . GLY A 1 190 ? -20.659 29.070 -2.874 1.00 66.44 190 GLY A CA 1
ATOM 1473 C C . GLY A 1 190 ? -22.047 29.165 -2.237 1.00 66.44 190 GLY A C 1
ATOM 1474 O O . GLY A 1 190 ? -22.897 29.882 -2.755 1.00 66.44 190 GLY A O 1
ATOM 1475 N N . ALA A 1 191 ? -22.268 28.527 -1.083 1.00 76.12 191 ALA A N 1
ATOM 1476 C CA . ALA A 1 191 ? -23.486 28.721 -0.306 1.00 76.12 191 ALA A CA 1
ATOM 1477 C C . ALA A 1 191 ? -23.389 30.019 0.511 1.00 76.12 191 ALA A C 1
ATOM 1479 O O . ALA A 1 191 ? -22.378 30.279 1.174 1.00 76.12 191 ALA A O 1
ATOM 1480 N N . ALA A 1 192 ? -24.443 30.838 0.485 1.00 74.44 192 ALA A N 1
ATOM 1481 C CA . ALA A 1 192 ? -24.535 31.987 1.375 1.00 74.44 192 ALA A CA 1
ATOM 1482 C C . ALA A 1 192 ? -24.537 31.492 2.836 1.00 74.44 192 ALA A C 1
ATOM 1484 O O . ALA A 1 192 ? -25.263 30.549 3.162 1.00 74.44 192 ALA A O 1
ATOM 1485 N N . PRO A 1 193 ? -23.727 32.079 3.733 1.00 76.75 193 PRO A N 1
ATOM 1486 C CA . PRO A 1 193 ? -23.723 31.679 5.133 1.00 76.75 193 PRO A CA 1
ATOM 1487 C C . PRO A 1 193 ? -25.109 31.910 5.745 1.00 76.75 193 PRO A C 1
ATOM 1489 O O . PRO A 1 193 ? -25.654 33.004 5.632 1.00 76.75 193 PRO A O 1
ATOM 1492 N N . VAL A 1 194 ? -25.638 30.904 6.450 1.00 80.62 194 VAL A N 1
ATOM 1493 C CA . VAL A 1 194 ? -26.960 30.971 7.109 1.00 80.62 194 VAL A CA 1
ATOM 1494 C C . VAL A 1 194 ? -27.027 32.124 8.119 1.00 80.62 194 VAL A C 1
ATOM 1496 O O . VAL A 1 194 ? -28.073 32.735 8.316 1.00 80.62 194 VAL A O 1
ATOM 1499 N N . ARG A 1 195 ? -25.898 32.458 8.758 1.00 78.75 195 ARG A N 1
ATOM 1500 C CA . ARG A 1 195 ? -25.791 33.586 9.685 1.00 78.75 195 ARG A CA 1
ATOM 1501 C C . ARG A 1 195 ? -24.361 34.110 9.730 1.00 78.75 195 ARG A C 1
ATOM 1503 O O . ARG A 1 195 ? -23.415 33.339 9.871 1.00 78.75 195 ARG A O 1
ATOM 1510 N N . ARG A 1 196 ? -24.196 35.432 9.664 1.00 78.50 196 ARG A N 1
ATOM 1511 C CA . ARG A 1 196 ? -22.911 36.115 9.866 1.00 78.50 196 ARG A CA 1
ATOM 1512 C C . ARG A 1 196 ? -22.995 36.932 11.152 1.00 78.50 196 ARG A C 1
ATOM 1514 O O . ARG A 1 196 ? -23.847 37.804 11.266 1.00 78.50 196 ARG A O 1
ATOM 1521 N N . MET A 1 197 ? -22.115 36.662 12.113 1.00 74.25 197 MET A N 1
ATOM 1522 C CA . MET A 1 197 ? -22.004 37.452 13.342 1.00 74.25 197 MET A CA 1
ATOM 1523 C C . MET A 1 197 ? -20.613 38.079 13.406 1.00 74.25 197 MET A C 1
ATOM 1525 O O . MET A 1 197 ? -19.613 37.390 13.223 1.00 74.25 197 MET A O 1
ATOM 1529 N N . ARG A 1 198 ? -20.544 39.386 13.663 1.00 76.00 198 ARG A N 1
ATOM 1530 C CA . ARG A 1 198 ? -19.299 40.075 14.014 1.00 76.00 198 ARG A CA 1
ATOM 1531 C C . ARG A 1 198 ? -19.296 40.278 15.523 1.00 76.00 198 ARG A C 1
ATOM 1533 O O . ARG A 1 198 ? -20.227 40.872 16.056 1.00 76.00 198 ARG A O 1
ATOM 1540 N N . ARG A 1 199 ? -18.268 39.783 16.205 1.00 76.81 199 ARG A N 1
ATOM 1541 C CA . ARG A 1 199 ? -17.998 40.106 17.611 1.00 76.81 199 ARG A CA 1
ATOM 1542 C C . ARG A 1 199 ? -16.697 40.899 17.659 1.00 76.81 199 ARG A C 1
ATOM 1544 O O . ARG A 1 199 ? -15.751 40.539 16.962 1.00 76.81 199 ARG A O 1
ATOM 1551 N N . LYS A 1 200 ? -16.656 41.982 18.440 1.00 69.38 200 LYS A N 1
ATOM 1552 C CA . LYS A 1 200 ? -15.383 42.631 18.785 1.00 69.38 200 LYS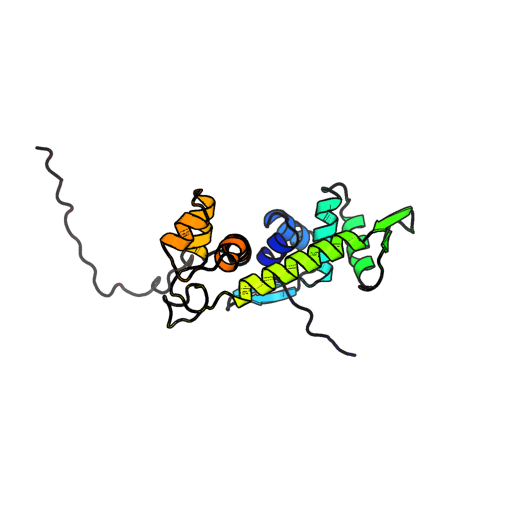 A CA 1
ATOM 1553 C C . LYS A 1 200 ? -14.578 41.617 19.600 1.00 69.38 200 LYS A C 1
ATOM 1555 O O . LYS A 1 200 ? -15.118 41.069 20.560 1.00 69.38 200 LYS A O 1
ATOM 1560 N N . LEU A 1 201 ? -13.336 41.333 19.201 1.00 63.97 201 LEU A N 1
ATOM 1561 C CA . LEU A 1 201 ? -12.428 40.588 20.070 1.00 63.97 201 LEU A CA 1
ATOM 1562 C C . LEU A 1 201 ? -12.225 41.428 21.332 1.00 63.97 201 LEU A C 1
ATOM 1564 O O . LEU A 1 201 ? -11.803 42.579 21.238 1.00 63.97 201 LEU A O 1
ATOM 1568 N N . ALA A 1 202 ? -12.567 40.870 22.490 1.00 72.00 202 ALA A N 1
ATOM 1569 C CA . ALA A 1 202 ? -12.178 41.468 23.753 1.00 72.00 202 ALA A CA 1
ATOM 1570 C C . ALA A 1 202 ? -10.653 41.356 23.860 1.00 72.00 202 ALA A C 1
ATOM 1572 O O . ALA A 1 202 ? -10.096 40.267 23.724 1.00 72.00 202 ALA A O 1
ATOM 1573 N N . THR A 1 203 ? -9.980 42.485 24.058 1.00 63.25 203 THR A N 1
ATOM 1574 C CA . THR A 1 203 ? -8.578 42.513 24.468 1.00 63.25 203 THR A CA 1
ATOM 1575 C C . THR A 1 203 ? -8.485 41.818 25.821 1.00 63.25 203 THR A C 1
ATOM 1577 O O . THR A 1 203 ? -9.086 42.287 26.787 1.00 63.25 203 THR A O 1
ATOM 1580 N N . LEU A 1 204 ? -7.784 40.685 25.884 1.00 53.69 204 LEU A N 1
ATOM 1581 C CA . LEU A 1 204 ? -7.414 40.058 27.150 1.00 53.69 204 LEU A CA 1
ATOM 1582 C C . LEU A 1 204 ? -6.533 41.064 27.900 1.00 53.69 204 LEU A C 1
ATOM 1584 O O . LEU A 1 204 ? -5.400 41.315 27.496 1.00 53.69 204 LEU A O 1
ATOM 1588 N N . GLY A 1 205 ? -7.093 41.709 28.924 1.00 50.09 205 GLY A N 1
ATOM 1589 C CA . GLY A 1 205 ? -6.331 42.554 29.833 1.00 50.09 205 GLY A CA 1
ATOM 1590 C C . GLY A 1 205 ? -5.355 41.677 30.607 1.00 50.09 205 GLY A C 1
ATOM 1591 O O . GLY A 1 205 ? -5.782 40.750 31.290 1.00 50.09 205 GLY A O 1
ATOM 1592 N N . ALA A 1 206 ? -4.061 41.949 30.451 1.00 48.88 206 ALA A N 1
ATOM 1593 C CA . ALA A 1 206 ? -3.033 41.444 31.344 1.00 48.88 206 ALA A CA 1
ATOM 1594 C C . ALA A 1 206 ? -3.228 42.119 32.709 1.00 48.88 206 ALA A C 1
ATOM 1596 O O . ALA A 1 206 ? -3.168 43.347 32.800 1.00 48.88 206 ALA A O 1
ATOM 1597 N N . GLY A 1 207 ? -3.527 41.312 33.722 1.00 46.19 207 GLY A N 1
ATOM 1598 C CA . GLY A 1 207 ? -3.432 41.660 35.136 1.00 46.19 207 GLY A CA 1
ATOM 1599 C C . GLY A 1 207 ? -2.328 40.835 35.767 1.00 46.19 207 GLY A C 1
ATOM 1600 O O . GLY A 1 207 ? -2.140 39.688 35.297 1.00 46.19 207 GLY A O 1
#

Sequence (207 aa):
MQTSDSPLFTPTEAAVLTRLSLKAVNNAIDKKTVPATSGRRAGHATRLLDLRALMSLALERRLADRMVPGLRRELFDALTDAQRSTVSLEGGLIKVDLREPRRELAAALRELRRARQLVVTDPEILGGEPVFRGTRVPVHAIAVQLAEGENEAGLRQAYPRLTSEMVRLAPLYAAAYPSRGRPRTQPWHGAAPVRRMRRKLATLGAG

Radius of gyration: 22.71 Å; chains: 1; bounding box: 49×61×62 Å

pLDDT: mean 84.54, std 13.72, range [28.58, 97.69]